Protein AF-A0A430DGS6-F1 (afdb_monomer)

pLDDT: mean 83.49, std 12.35, range [39.41, 98.06]

Sequence (350 aa):
MIAPSRSDQSLLAQIVFSVNGVVSSHGVPGVIPFDRLLADPNRYRDEHADLLLLANDVELSMAADGAARRGANLRSFLSAPAGTTQRKAQLTLLLGSRSLAELVGEETEIGQEVRKRSISIALGGERPLGIFNRLPDDAASASELAQRLTTNSRLYYGRVVGQFIRKLVDERTSHPLALKAEIDEDIERFFDHAKVDRNDLTATNIARSFAIVYSAGRLARSWKILPSAWNCGPAALACYFMRRAGQPAWPSFTDLLQKLAADRSAVHLGDGYDEPSNDAVAAAEVFVRHSANVRQLMIRTNAIAGKIPYWQTRRTTPEVINTMIRDVDNPSPKRRLPHEGQVRMFVFQL

Secondary structure (DSSP, 8-state):
-B-SSHHHHHHHHHHHHHHH----TTSS-SEEEHHHHHH-HHHHHHHTTTS-EEEE-HHHHHHTS-HHHHHHHHHHHHSPPTT-SS-----EEE-BSS-HHHHH-TTSHHHHHHHHH----B--S--TTTT-S---TT-S-HHHHHHHHHHHHHHS-SHHHHHHHHHHHHHHHH-HHHHHHHHHHHHHHHHHHHT--TT-HHHHHHHHHHHHHHHHHHHHHHTTSS-TT--HHHHHHHHHHHHHHTSPP---HHHHHHHHHHSTTPEEEETTSPPPPHHHHHH-SEEEEEETTEEEEEEETTTHHHHSTTHHHHTTSHHHHHHEE-BTTBSS-EEEETTTEEEEEEEEE-

Radius of gyration: 26.0 Å; Cα contacts (8 Å, |Δi|>4): 456; chains: 1; bounding box: 68×44×78 Å

Foldseek 3Di:
DAFADPLLLVLVQLLLQQQAVDDDPPPDDQEAEVLVCLVCVPVVCVVALPGERHYEPVCVSLVPDDLVVLLVSVCVNLDDDPPDPDDSDYHYHYYYNDQSLVSSPCLDVSSVVSLLRDQDFHCDYDDLLGSDPDDDPPDPHSVRVSVVSNVCSVVRGNQLNVVLVVVVVVCCVPPVPVLVVLLVVLLVVQCVVLVFDPVDPSSSVLSSVLSNQLSSVVSCVVVVSDPVPDPSNVVSSVRSVSSVVPPPDPCQVVNLLVCLCPDPLEAEDDDPDDQDDPVSQVPGQWYWYDDPPFIKIWGAPVCCCVSDRPCVVCCPDPSNVVFWDADPPGQFDWDQHPPPGTGTTTMGTD

Structure (mmCIF, N/CA/C/O backbone):
data_AF-A0A430DGS6-F1
#
_entry.id   AF-A0A430DGS6-F1
#
loop_
_atom_site.group_PDB
_atom_site.id
_atom_site.type_symbol
_atom_site.label_atom_id
_atom_site.label_alt_id
_atom_site.label_comp_id
_atom_site.label_asym_id
_atom_site.label_entity_id
_atom_site.label_seq_id
_atom_site.pdbx_PDB_ins_code
_atom_site.Cartn_x
_atom_site.Cartn_y
_atom_site.Cartn_z
_atom_site.occupancy
_atom_site.B_iso_or_equiv
_atom_site.auth_seq_id
_atom_site.auth_comp_id
_atom_site.auth_asym_id
_atom_site.auth_atom_id
_atom_site.pdbx_PDB_model_num
ATOM 1 N N . MET A 1 1 ? -5.210 1.589 -1.279 1.00 89.19 1 MET A N 1
ATOM 2 C CA . MET A 1 1 ? -6.071 0.441 -1.625 1.00 89.19 1 MET A CA 1
ATOM 3 C C . MET A 1 1 ? -6.479 0.591 -3.067 1.00 89.19 1 MET A C 1
ATOM 5 O O . MET A 1 1 ? -6.870 1.684 -3.458 1.00 89.19 1 MET A O 1
ATOM 9 N N . ILE A 1 2 ? -6.355 -0.489 -3.826 1.00 87.56 2 ILE A N 1
ATOM 10 C CA . ILE A 1 2 ? -6.715 -0.543 -5.235 1.00 87.56 2 ILE A CA 1
ATOM 11 C C . ILE A 1 2 ? -7.982 -1.391 -5.344 1.00 87.56 2 ILE A C 1
ATOM 13 O O . ILE A 1 2 ? -7.949 -2.585 -5.039 1.00 87.56 2 ILE A O 1
ATOM 17 N N . ALA A 1 3 ? -9.092 -0.755 -5.700 1.00 83.94 3 ALA A N 1
ATOM 18 C CA . ALA A 1 3 ? -10.409 -1.361 -5.819 1.00 83.94 3 ALA A CA 1
ATOM 19 C C . ALA A 1 3 ? -10.948 -1.180 -7.250 1.00 83.94 3 ALA A C 1
ATOM 21 O O . ALA A 1 3 ? -10.760 -0.109 -7.835 1.00 83.94 3 ALA A O 1
ATOM 22 N N . PRO A 1 4 ? -11.620 -2.202 -7.807 1.00 71.38 4 PRO A N 1
ATOM 23 C CA . PRO A 1 4 ? -11.926 -2.270 -9.235 1.00 71.38 4 PRO A CA 1
ATOM 24 C C . PRO A 1 4 ? -12.973 -1.246 -9.688 1.00 71.38 4 PRO A C 1
ATOM 26 O O . PRO A 1 4 ? -12.944 -0.815 -10.836 1.00 71.38 4 PRO A O 1
ATOM 29 N N . SER A 1 5 ? -13.877 -0.819 -8.799 1.00 80.25 5 SER A N 1
ATOM 30 C CA . SER A 1 5 ? -14.941 0.134 -9.124 1.00 80.25 5 SER A CA 1
ATOM 31 C C . SER A 1 5 ? -14.984 1.336 -8.173 1.00 80.25 5 SER A C 1
ATOM 33 O O . SER A 1 5 ? -14.558 1.273 -7.016 1.00 80.25 5 SER A O 1
ATOM 35 N N . ARG A 1 6 ? -15.569 2.448 -8.636 1.00 81.75 6 ARG A N 1
ATOM 36 C CA . ARG A 1 6 ? -15.812 3.643 -7.804 1.00 81.75 6 ARG A CA 1
ATOM 37 C C . ARG A 1 6 ? -16.767 3.360 -6.636 1.00 81.75 6 ARG A C 1
ATOM 39 O O . ARG A 1 6 ? -16.613 3.935 -5.556 1.00 81.75 6 ARG A O 1
ATOM 46 N N . SER A 1 7 ? -17.745 2.477 -6.836 1.00 83.94 7 SER A N 1
ATOM 47 C CA . SER A 1 7 ? -18.677 2.036 -5.792 1.00 83.94 7 SER A CA 1
ATOM 48 C C . SER A 1 7 ? -17.962 1.267 -4.684 1.00 83.94 7 SER A C 1
ATOM 50 O O . SER A 1 7 ? -18.213 1.524 -3.508 1.00 83.94 7 SER A O 1
ATOM 52 N N . ASP A 1 8 ? -17.006 0.408 -5.042 1.00 85.31 8 ASP A N 1
ATOM 53 C CA . ASP A 1 8 ? -16.190 -0.330 -4.076 1.00 85.31 8 ASP A CA 1
ATOM 54 C C . ASP A 1 8 ? -15.290 0.601 -3.260 1.00 85.31 8 ASP A C 1
ATOM 56 O O . ASP A 1 8 ? -15.203 0.483 -2.037 1.00 85.31 8 ASP A O 1
ATOM 60 N N . GLN A 1 9 ? -14.655 1.573 -3.924 1.00 87.00 9 GLN A N 1
ATOM 61 C CA . GLN A 1 9 ? -13.871 2.610 -3.247 1.00 87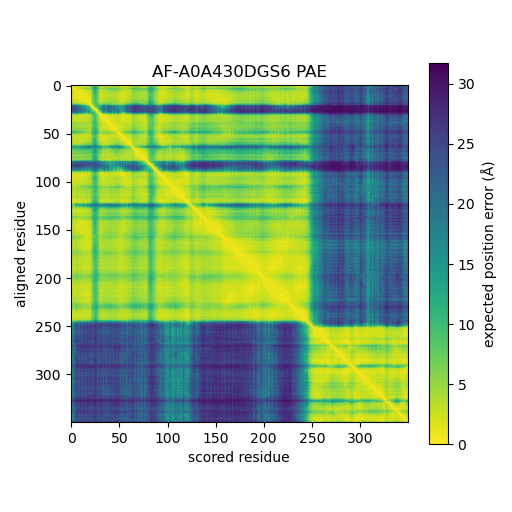.00 9 GLN A CA 1
ATOM 62 C C . GLN A 1 9 ? -14.740 3.395 -2.257 1.00 87.00 9 GLN A C 1
ATOM 64 O O . GLN A 1 9 ? -14.351 3.593 -1.107 1.00 87.00 9 GLN A O 1
ATOM 69 N N . SER A 1 10 ? -15.945 3.789 -2.674 1.00 86.56 10 SER A N 1
ATOM 70 C CA . SER A 1 10 ? -16.884 4.525 -1.822 1.00 86.56 10 SER A CA 1
ATOM 71 C C . SER A 1 10 ? -17.297 3.708 -0.596 1.00 86.56 10 SER A C 1
ATOM 73 O O . SER A 1 10 ? -17.302 4.231 0.515 1.00 86.56 10 SER A O 1
ATOM 75 N N . LEU A 1 11 ? -17.586 2.417 -0.766 1.00 88.06 11 LEU A N 1
ATOM 76 C CA . LEU A 1 11 ? -17.923 1.528 0.344 1.00 88.06 11 LEU A CA 1
ATOM 77 C C . LEU A 1 11 ? -16.752 1.361 1.327 1.00 88.06 11 LEU A C 1
ATOM 79 O O . LEU A 1 11 ? -16.948 1.476 2.537 1.00 88.06 11 LEU A O 1
ATOM 83 N N . LEU A 1 12 ? -15.528 1.146 0.831 1.00 88.69 12 LEU A N 1
ATOM 84 C CA . LEU A 1 12 ? -14.329 1.081 1.678 1.00 88.69 12 LEU A CA 1
ATOM 85 C C . LEU A 1 12 ? -14.136 2.371 2.476 1.00 88.69 12 LEU A C 1
ATOM 87 O O . LEU A 1 12 ? -13.847 2.312 3.672 1.00 88.69 12 LEU A O 1
ATOM 91 N N . ALA A 1 13 ? -14.334 3.525 1.833 1.00 87.25 13 ALA A N 1
ATOM 92 C CA . ALA A 1 13 ? -14.261 4.818 2.4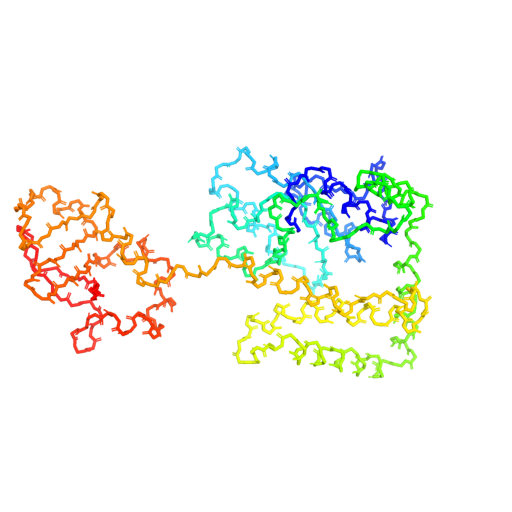97 1.00 87.25 13 ALA A CA 1
ATOM 93 C C . ALA A 1 13 ? -15.264 4.913 3.653 1.00 87.25 13 ALA A C 1
ATOM 95 O O . ALA A 1 13 ? -14.890 5.327 4.746 1.00 87.25 13 ALA A O 1
ATOM 96 N N . GLN A 1 14 ? -16.510 4.475 3.442 1.00 86.25 14 GLN A N 1
ATOM 97 C CA . GLN A 1 14 ? -17.553 4.485 4.474 1.00 86.25 14 GLN A CA 1
ATOM 98 C C . GLN A 1 14 ? -17.221 3.560 5.652 1.00 86.25 14 GLN A C 1
ATOM 100 O O . GLN A 1 14 ? -17.385 3.949 6.808 1.00 86.25 14 GLN A O 1
ATOM 105 N N . ILE A 1 15 ? -16.689 2.364 5.386 1.00 87.69 15 ILE A N 1
ATOM 106 C CA . ILE A 1 15 ? -16.276 1.433 6.446 1.00 87.69 15 ILE A CA 1
ATOM 107 C C . ILE A 1 15 ? -15.143 2.049 7.278 1.00 87.69 15 ILE A C 1
ATOM 109 O O . ILE A 1 15 ? -15.221 2.091 8.506 1.00 87.69 15 ILE A O 1
ATOM 113 N N . VAL A 1 16 ? -14.117 2.594 6.624 1.00 87.19 16 VAL A N 1
ATOM 114 C CA . VAL A 1 16 ? -12.990 3.261 7.295 1.00 87.19 16 VAL A CA 1
ATOM 115 C C . VAL A 1 16 ? -13.452 4.491 8.082 1.00 87.19 16 VAL A C 1
ATOM 117 O O . VAL A 1 16 ? -12.999 4.724 9.207 1.00 87.19 16 VAL A O 1
ATOM 120 N N . PHE A 1 17 ? -14.382 5.256 7.514 1.00 81.50 17 PHE A N 1
ATOM 121 C CA . PHE A 1 17 ? -15.001 6.401 8.165 1.00 81.50 17 PHE A CA 1
ATOM 122 C C . PHE A 1 17 ? -15.758 5.987 9.428 1.00 81.50 17 PHE A C 1
ATOM 124 O O . PHE A 1 17 ? -15.608 6.635 10.460 1.00 81.50 17 PHE A O 1
ATOM 131 N N . SER A 1 18 ? -16.501 4.877 9.399 1.00 85.94 18 SER A N 1
ATOM 132 C CA . SER A 1 18 ? -17.239 4.416 10.582 1.00 85.94 18 SER A CA 1
ATOM 133 C C . SER A 1 18 ? -16.330 4.086 11.770 1.00 85.94 18 SER A C 1
ATOM 135 O O . SER A 1 18 ? -16.719 4.267 12.922 1.00 85.94 18 SER A O 1
ATOM 137 N N . VAL A 1 19 ? -15.078 3.697 11.521 1.00 84.75 19 VAL A N 1
ATOM 138 C CA . VAL A 1 19 ? -14.094 3.489 12.591 1.00 84.75 19 VAL A CA 1
ATOM 139 C C . VAL A 1 19 ? -13.554 4.821 13.119 1.00 84.75 19 VAL A C 1
ATOM 141 O O . VAL A 1 19 ? -13.539 5.019 14.335 1.00 84.75 19 VAL A O 1
ATOM 144 N N . ASN A 1 20 ? -13.135 5.727 12.226 1.00 78.00 20 ASN A N 1
ATOM 145 C CA . ASN A 1 20 ? -12.412 6.956 12.588 1.00 78.00 20 ASN A CA 1
ATOM 146 C C . ASN A 1 20 ? -13.313 8.129 13.014 1.00 78.00 20 ASN A C 1
ATOM 148 O O . ASN A 1 20 ? -12.893 8.963 13.805 1.00 78.00 20 ASN A O 1
ATOM 152 N N . GLY A 1 21 ? -14.538 8.213 12.492 1.00 71.88 21 GLY A N 1
ATOM 153 C CA . GLY A 1 21 ? -15.542 9.215 12.860 1.00 71.88 21 GLY A CA 1
ATOM 154 C C . GLY A 1 21 ? -15.191 10.680 12.594 1.00 71.88 21 GLY A C 1
ATOM 155 O O . GLY A 1 21 ? -15.761 11.549 13.249 1.00 71.88 21 GLY A O 1
ATOM 156 N N . VAL A 1 22 ? -14.257 10.975 11.685 1.00 62.44 22 VAL A N 1
ATOM 157 C CA . VAL A 1 22 ? -13.745 12.341 11.503 1.00 62.44 22 VAL A CA 1
ATOM 158 C C . VAL A 1 22 ? -14.800 13.275 10.909 1.00 62.44 22 VAL A C 1
ATOM 160 O O . VAL A 1 22 ? -15.176 13.164 9.745 1.00 62.44 22 VAL A O 1
ATOM 163 N N . VAL A 1 23 ? -15.206 14.261 11.704 1.00 44.94 23 VAL A N 1
ATOM 164 C CA . VAL A 1 23 ? -15.857 15.494 11.254 1.00 44.94 23 VAL A CA 1
ATOM 165 C C . VAL A 1 23 ? -14.752 16.415 10.737 1.00 44.94 23 VAL A C 1
ATOM 167 O O . VAL A 1 23 ? -13.887 16.821 11.510 1.00 44.94 23 VAL A O 1
ATOM 170 N N . SER A 1 24 ? -14.745 16.739 9.441 1.00 44.31 24 SER A N 1
ATOM 171 C CA . SER A 1 24 ? -13.959 17.887 8.982 1.00 44.31 24 SER A CA 1
ATOM 172 C C . SER A 1 24 ? -14.637 19.147 9.524 1.00 44.31 24 SER A C 1
ATOM 174 O O . SER A 1 24 ? -15.863 19.270 9.481 1.00 44.31 24 SER A O 1
ATOM 176 N N . SER A 1 25 ? -13.861 20.107 10.024 1.00 39.66 25 SER A N 1
ATOM 177 C CA . SER A 1 25 ? -14.369 21.405 10.496 1.00 39.66 25 SER A CA 1
ATOM 178 C C . SER A 1 25 ? -15.051 22.233 9.388 1.00 39.66 25 SER A C 1
ATOM 180 O O . SER A 1 25 ? -15.555 23.316 9.662 1.00 39.66 25 SER A O 1
ATOM 182 N N . HIS A 1 26 ? -15.068 21.735 8.143 1.00 39.59 26 HIS A N 1
ATOM 183 C CA . HIS A 1 26 ? -15.529 22.419 6.933 1.00 39.59 26 HIS A CA 1
ATOM 184 C C . HIS A 1 26 ? -16.529 21.576 6.103 1.00 39.59 26 HIS A C 1
ATOM 186 O O . HIS A 1 26 ? -16.521 21.605 4.874 1.00 39.59 26 HIS A O 1
ATOM 192 N N . GLY A 1 27 ? -17.430 20.842 6.764 1.00 39.41 27 GLY A N 1
ATOM 193 C CA . GLY A 1 27 ? -18.772 20.579 6.218 1.00 39.41 27 GLY A CA 1
ATOM 194 C C . GLY A 1 27 ? -18.952 19.517 5.119 1.00 39.41 27 GLY A C 1
ATOM 195 O O . GLY A 1 27 ? -20.042 19.457 4.559 1.00 39.41 27 GLY A O 1
ATOM 196 N N . VAL A 1 28 ? -17.975 18.647 4.818 1.00 42.75 28 VAL A N 1
ATOM 197 C CA . VAL A 1 28 ? -18.154 17.479 3.909 1.00 42.75 28 VAL A CA 1
ATOM 198 C C . VAL A 1 28 ? -17.326 16.277 4.432 1.00 42.75 28 VAL A C 1
ATOM 200 O O . VAL A 1 28 ? -16.206 16.493 4.907 1.00 42.75 28 VAL A O 1
ATOM 203 N N . PRO A 1 29 ? -17.845 15.024 4.455 1.00 53.59 29 PRO A N 1
ATOM 204 C CA . PRO A 1 29 ? -17.409 14.008 5.420 1.00 53.59 29 PRO A CA 1
ATOM 205 C C . PRO A 1 29 ? -16.093 13.315 5.042 1.00 53.59 29 PRO A C 1
ATOM 207 O O . PRO A 1 29 ? -16.037 12.618 4.036 1.00 53.59 29 PRO A O 1
ATOM 210 N N . GLY A 1 30 ? -15.076 13.455 5.902 1.00 66.19 30 GLY A N 1
ATOM 211 C CA . GLY A 1 30 ? -13.948 12.533 6.141 1.00 66.19 30 GLY A CA 1
ATOM 212 C C . GLY A 1 30 ? -13.009 12.115 4.996 1.00 66.19 30 GLY A C 1
ATOM 213 O O . GLY A 1 30 ? -11.952 11.564 5.293 1.00 66.19 30 GLY A O 1
ATOM 214 N N . VAL A 1 31 ? -13.356 12.343 3.727 1.00 78.50 31 VAL A N 1
ATOM 215 C CA . VAL A 1 31 ? -12.592 11.938 2.537 1.00 78.50 31 VAL A CA 1
ATOM 216 C C . VAL A 1 31 ? -12.160 13.184 1.773 1.00 78.50 31 VAL A C 1
ATOM 218 O O . VAL A 1 31 ? -12.993 14.000 1.383 1.00 78.50 31 VAL A O 1
ATOM 221 N N . ILE A 1 32 ? -10.856 13.327 1.558 1.00 84.62 32 ILE A N 1
ATOM 222 C CA . ILE A 1 32 ? -10.249 14.476 0.887 1.00 84.62 32 ILE A CA 1
ATOM 223 C C . ILE A 1 32 ? -9.961 14.103 -0.576 1.00 84.62 32 ILE A C 1
ATOM 225 O O . ILE A 1 32 ? -9.257 13.123 -0.816 1.00 84.62 32 ILE A O 1
ATOM 229 N N . PRO A 1 33 ? -10.441 14.869 -1.568 1.00 86.44 33 PRO A N 1
ATOM 230 C CA . PRO A 1 33 ? -10.001 14.703 -2.951 1.00 86.44 33 PRO A CA 1
ATOM 231 C C . PRO A 1 33 ? -8.471 14.789 -3.064 1.00 86.44 33 PRO A C 1
ATOM 233 O O . PRO A 1 33 ? -7.845 15.671 -2.466 1.00 86.44 33 PRO A O 1
ATOM 236 N N . PHE A 1 34 ? -7.845 13.854 -3.784 1.00 88.75 34 PHE A N 1
ATOM 237 C CA . PHE A 1 34 ? -6.383 13.739 -3.793 1.00 88.75 34 PHE A CA 1
ATOM 238 C C . PHE A 1 34 ? -5.676 14.970 -4.385 1.00 88.75 34 PHE A C 1
ATOM 240 O O . PHE A 1 34 ? -4.594 15.323 -3.927 1.00 88.75 34 PHE A O 1
ATOM 247 N N . ASP A 1 35 ? -6.291 15.678 -5.331 1.00 86.69 35 ASP A N 1
ATOM 248 C CA . ASP A 1 35 ? -5.799 16.942 -5.890 1.00 86.69 35 ASP A CA 1
ATOM 249 C C . ASP A 1 35 ? -5.632 18.030 -4.818 1.00 86.69 35 ASP A C 1
ATOM 251 O O . ASP A 1 35 ? -4.593 18.690 -4.759 1.00 86.69 35 ASP A O 1
ATOM 255 N N . ARG A 1 36 ? -6.606 18.167 -3.911 1.00 86.44 36 ARG A N 1
ATOM 256 C CA . ARG A 1 36 ? -6.525 19.092 -2.775 1.00 86.44 36 ARG A CA 1
ATOM 257 C C . ARG A 1 36 ? -5.411 18.695 -1.820 1.00 86.44 36 ARG A C 1
ATOM 259 O O . ARG A 1 36 ? -4.672 19.565 -1.366 1.00 86.44 36 ARG A O 1
ATOM 266 N N . LEU A 1 37 ? -5.275 17.397 -1.543 1.00 86.00 37 LEU A N 1
ATOM 267 C CA . LEU A 1 37 ? -4.191 16.883 -0.707 1.00 86.00 37 LEU A CA 1
ATOM 268 C C . LEU A 1 37 ? -2.816 17.162 -1.326 1.00 86.00 37 LEU A C 1
ATOM 270 O O . LEU A 1 37 ? -1.888 17.514 -0.607 1.00 86.00 37 LEU A O 1
ATOM 274 N N . LEU A 1 38 ? -2.676 17.016 -2.645 1.00 85.88 38 LEU A N 1
ATOM 275 C CA . LEU A 1 38 ? -1.433 17.301 -3.362 1.00 85.88 38 LEU A CA 1
ATOM 276 C C . LEU A 1 38 ? -1.099 18.794 -3.409 1.00 85.88 38 LEU A C 1
ATOM 278 O O . LEU A 1 38 ? 0.082 19.139 -3.397 1.00 85.88 38 LEU A O 1
ATOM 282 N N . ALA A 1 39 ? -2.111 19.662 -3.470 1.00 84.88 39 ALA A N 1
ATOM 283 C CA . ALA A 1 39 ? -1.926 21.109 -3.507 1.00 84.88 39 ALA A CA 1
ATOM 284 C C . ALA A 1 39 ? -1.367 21.666 -2.188 1.00 84.88 39 ALA A C 1
ATOM 286 O O . ALA A 1 39 ? -0.536 22.571 -2.218 1.00 84.88 39 ALA A O 1
ATOM 287 N N . ASP A 1 40 ? -1.789 21.113 -1.046 1.00 82.38 40 ASP A N 1
ATOM 288 C CA . ASP A 1 40 ? -1.293 21.523 0.274 1.00 82.38 40 ASP A CA 1
ATOM 289 C C . ASP A 1 40 ? -1.143 20.332 1.243 1.00 82.38 40 ASP A C 1
ATOM 291 O O . ASP A 1 40 ? -1.925 20.171 2.187 1.00 82.38 40 ASP A O 1
ATOM 295 N N . PRO A 1 41 ? -0.130 19.467 1.044 1.00 80.69 41 PRO A N 1
ATOM 296 C CA . PRO A 1 41 ? 0.040 18.271 1.864 1.00 80.69 41 PRO A CA 1
ATOM 297 C C . PRO A 1 41 ? 0.265 18.587 3.343 1.00 80.69 41 PRO A C 1
ATOM 299 O O . PRO A 1 41 ? -0.133 17.807 4.205 1.00 80.69 41 PRO A O 1
ATOM 302 N N . ASN A 1 42 ? 0.926 19.708 3.643 1.00 79.25 42 ASN A N 1
ATOM 303 C CA . ASN A 1 42 ? 1.321 20.060 5.004 1.00 79.25 42 ASN A CA 1
ATOM 304 C C . ASN A 1 42 ? 0.121 20.499 5.837 1.00 79.25 42 ASN A C 1
ATOM 306 O O . ASN A 1 42 ? -0.026 20.024 6.960 1.00 79.25 42 ASN A O 1
ATOM 310 N N . ARG A 1 43 ? -0.784 21.302 5.268 1.00 80.62 43 ARG A N 1
ATOM 311 C CA . ARG A 1 43 ? -2.029 21.663 5.946 1.00 80.62 43 ARG A CA 1
ATOM 312 C C . ARG A 1 43 ? -2.819 20.432 6.375 1.00 80.62 43 ARG A C 1
ATOM 314 O O . ARG A 1 43 ? -3.151 20.299 7.548 1.00 80.62 43 ARG A O 1
ATOM 321 N N . TYR A 1 44 ? -3.086 19.507 5.452 1.00 79.38 44 TYR A N 1
ATOM 322 C CA . TYR A 1 44 ? -3.869 18.314 5.789 1.00 79.38 44 TYR A CA 1
ATOM 323 C C . TYR A 1 44 ? -3.105 17.350 6.708 1.00 79.38 44 TYR A C 1
ATOM 325 O O . TYR A 1 44 ? -3.717 16.639 7.504 1.00 79.38 44 TYR A O 1
ATOM 333 N N . ARG A 1 45 ? -1.767 17.335 6.651 1.00 77.38 45 ARG A N 1
ATOM 334 C CA . ARG A 1 45 ? -0.931 16.635 7.639 1.00 77.38 45 ARG A CA 1
ATOM 335 C C . ARG A 1 45 ? -1.110 17.181 9.042 1.00 77.38 45 ARG A C 1
ATOM 337 O O . ARG A 1 45 ? -1.226 16.395 9.974 1.00 77.38 45 ARG A O 1
ATOM 344 N N . ASP A 1 46 ? -1.140 18.499 9.186 1.00 76.19 46 ASP A N 1
ATOM 345 C CA . ASP A 1 46 ? -1.313 19.140 10.483 1.00 76.19 46 ASP A CA 1
ATOM 346 C C . ASP A 1 46 ? -2.742 19.005 11.009 1.00 76.19 46 ASP A C 1
ATOM 348 O O . ASP A 1 46 ? -2.921 18.652 12.174 1.00 76.19 46 ASP A O 1
ATOM 352 N N . GLU A 1 47 ? -3.750 19.195 10.154 1.00 75.62 47 GLU A N 1
ATOM 353 C CA . GLU A 1 47 ? -5.166 19.025 10.510 1.00 75.62 47 GLU A CA 1
ATOM 354 C C . GLU A 1 47 ? -5.506 17.573 10.909 1.00 75.62 47 GLU A C 1
ATOM 356 O O . GLU A 1 47 ? -6.405 17.349 11.718 1.00 75.62 47 GLU A O 1
ATOM 361 N N . HIS A 1 48 ? -4.774 16.584 10.380 1.00 74.06 48 HIS A N 1
ATOM 362 C CA . HIS A 1 48 ? -4.995 15.153 10.626 1.00 74.06 48 HIS A CA 1
ATOM 363 C C . HIS A 1 48 ? -3.772 14.456 11.242 1.00 74.06 48 HIS A C 1
ATOM 365 O O . HIS A 1 48 ? -3.517 13.287 10.953 1.00 74.06 48 HIS A O 1
ATOM 371 N N . ALA A 1 49 ? -2.986 15.152 12.063 1.00 70.81 49 ALA A N 1
ATOM 372 C CA . ALA A 1 49 ? -1.734 14.611 12.595 1.00 70.81 49 ALA A CA 1
ATOM 373 C C . ALA A 1 49 ? -1.903 13.311 13.404 1.00 70.81 49 ALA A C 1
ATOM 375 O O . ALA A 1 49 ? -1.049 12.428 13.331 1.00 70.81 49 ALA A O 1
ATOM 376 N N . ASP A 1 50 ? -3.017 13.196 14.130 1.00 71.56 50 ASP A N 1
ATOM 377 C CA . ASP A 1 50 ? -3.330 12.069 15.019 1.00 71.56 50 ASP A CA 1
ATOM 378 C C . ASP A 1 50 ? -4.441 11.161 14.463 1.00 71.56 50 ASP A C 1
ATOM 380 O O . ASP A 1 50 ? -4.947 10.275 15.155 1.00 71.56 50 ASP A O 1
ATOM 384 N N . LEU A 1 51 ? -4.857 11.389 13.214 1.00 75.19 51 LEU A N 1
ATOM 385 C CA . LEU A 1 51 ? -5.989 10.713 12.587 1.00 75.19 51 LEU A CA 1
ATOM 386 C C . LEU A 1 51 ? -5.594 10.114 11.240 1.00 75.19 51 LEU A C 1
ATOM 388 O O . LEU A 1 51 ? -4.678 10.573 10.559 1.00 75.19 51 LEU A O 1
ATOM 392 N N . LEU A 1 52 ? -6.330 9.084 10.825 1.00 80.81 52 LEU A N 1
ATOM 393 C CA . LEU A 1 52 ? -6.203 8.562 9.474 1.00 80.81 52 LEU A CA 1
ATOM 394 C C . LEU A 1 52 ? -6.641 9.633 8.470 1.00 80.81 52 LEU A C 1
ATOM 396 O O . LEU A 1 52 ? -7.791 10.076 8.491 1.00 80.81 52 LEU A O 1
ATOM 400 N N . LEU A 1 53 ? -5.744 9.987 7.555 1.00 83.94 53 LEU A N 1
ATOM 401 C CA . LEU A 1 53 ? -6.086 10.806 6.401 1.00 83.94 53 LEU A CA 1
ATOM 402 C C . LEU A 1 53 ? -6.591 9.889 5.290 1.00 83.94 53 LEU A C 1
ATOM 404 O O . LEU A 1 53 ? -5.875 8.988 4.852 1.00 83.94 53 LEU A O 1
ATOM 408 N N . LEU A 1 54 ? -7.820 10.106 4.835 1.00 86.38 54 LEU A N 1
ATOM 409 C CA . LEU A 1 54 ? -8.434 9.327 3.768 1.00 86.38 54 LEU A CA 1
ATOM 410 C C . LEU A 1 54 ? -8.594 10.201 2.529 1.00 86.38 54 LEU A C 1
ATOM 412 O O . LEU A 1 54 ? -9.198 11.268 2.611 1.00 86.38 54 LEU A O 1
ATOM 416 N N . ALA A 1 55 ? -8.079 9.741 1.390 1.00 88.50 55 ALA A N 1
ATOM 417 C CA . ALA A 1 55 ? -8.225 10.445 0.124 1.00 88.50 55 ALA A CA 1
ATOM 418 C C . ALA A 1 55 ? -8.669 9.533 -1.022 1.00 88.50 55 ALA A C 1
ATOM 420 O O . ALA A 1 55 ? -8.345 8.342 -1.056 1.00 88.50 55 ALA A O 1
ATOM 421 N N . ASN A 1 56 ? -9.427 10.106 -1.954 1.00 87.38 56 ASN A N 1
ATOM 422 C CA . ASN A 1 56 ? -10.012 9.434 -3.114 1.00 87.38 56 ASN A CA 1
ATOM 423 C C . ASN A 1 56 ? -9.701 10.195 -4.415 1.00 87.38 56 ASN A C 1
ATOM 425 O O . ASN A 1 56 ? -8.968 11.182 -4.411 1.00 87.38 56 ASN A O 1
ATOM 429 N N . ASP A 1 57 ? -10.272 9.727 -5.528 1.00 85.12 57 ASP A N 1
ATOM 430 C CA . ASP A 1 57 ? -10.164 10.365 -6.847 1.00 85.12 57 ASP A CA 1
ATOM 431 C C . ASP A 1 57 ? -8.698 10.537 -7.303 1.00 85.12 57 ASP A C 1
ATOM 433 O O . ASP A 1 57 ? -8.331 11.511 -7.966 1.00 85.12 57 ASP A O 1
ATOM 437 N N . VAL A 1 58 ? -7.846 9.566 -6.947 1.00 88.44 58 VAL A N 1
ATOM 438 C CA . VAL A 1 58 ? -6.398 9.579 -7.211 1.00 88.44 58 VAL A CA 1
ATOM 439 C C . VAL A 1 58 ? -6.111 9.675 -8.709 1.00 88.44 58 VAL A C 1
ATOM 441 O O . VAL A 1 58 ? -5.316 10.509 -9.134 1.00 88.44 58 VAL A O 1
ATOM 444 N N . GLU A 1 59 ? -6.775 8.857 -9.524 1.00 86.06 59 GLU A N 1
ATOM 445 C CA . GLU A 1 59 ? -6.614 8.854 -10.979 1.00 86.06 59 GLU A CA 1
ATOM 446 C C . GLU A 1 59 ? -7.033 10.174 -11.602 1.00 86.06 59 GLU A C 1
ATOM 448 O O . GLU A 1 59 ? -6.298 10.716 -12.423 1.00 86.06 59 GLU A O 1
ATOM 453 N N . LEU A 1 60 ? -8.193 10.698 -11.200 1.00 83.56 60 LEU A N 1
ATOM 454 C CA . LEU A 1 60 ? -8.720 11.957 -11.718 1.00 83.56 60 LEU A CA 1
ATOM 455 C C . LEU A 1 60 ? -7.756 13.107 -11.409 1.00 83.56 60 LEU A C 1
ATOM 457 O O . LEU A 1 60 ? -7.429 13.898 -12.290 1.00 83.56 60 LEU A O 1
ATOM 461 N N . SER A 1 61 ? -7.231 13.127 -10.184 1.00 83.69 61 SER A N 1
ATOM 462 C CA . SER A 1 61 ? -6.252 14.112 -9.716 1.00 83.69 61 SER A CA 1
ATOM 463 C C . SER A 1 61 ? -4.914 14.018 -10.455 1.00 83.69 61 SER A C 1
ATOM 465 O O . SER A 1 61 ? -4.169 14.991 -10.526 1.00 83.69 61 SER A O 1
ATOM 467 N N . MET A 1 62 ? -4.594 12.849 -11.015 1.00 82.12 62 MET A N 1
ATOM 468 C CA . MET A 1 62 ? -3.357 12.597 -11.755 1.00 82.12 62 MET A CA 1
ATOM 469 C C . MET A 1 62 ? -3.536 12.651 -13.278 1.00 82.12 62 MET A C 1
ATOM 471 O O . MET A 1 62 ? -2.543 12.652 -14.003 1.00 82.12 62 MET A O 1
ATOM 475 N N . ALA A 1 63 ? -4.766 12.729 -13.788 1.00 76.31 63 ALA A N 1
ATOM 476 C CA . ALA A 1 63 ? -5.053 12.651 -15.219 1.00 76.31 63 ALA A CA 1
ATOM 477 C C . ALA A 1 63 ? -4.550 13.869 -16.018 1.00 76.31 63 ALA A C 1
ATOM 479 O O . ALA A 1 63 ? -4.196 13.723 -17.185 1.00 76.31 63 ALA A O 1
ATOM 480 N N . ALA A 1 64 ? -4.498 15.053 -15.398 1.00 61.44 64 ALA A N 1
ATOM 481 C CA . ALA A 1 64 ? -4.198 16.318 -16.080 1.00 61.44 64 ALA A CA 1
ATOM 482 C C . ALA A 1 64 ? -2.696 16.602 -16.285 1.00 61.44 64 ALA A C 1
ATOM 484 O O . ALA A 1 64 ? -2.332 17.510 -17.032 1.00 61.44 64 ALA A O 1
ATOM 485 N N . ASP A 1 65 ? -1.816 15.841 -15.637 1.00 66.75 65 ASP A N 1
ATOM 486 C CA . ASP A 1 65 ? -0.382 16.123 -15.597 1.00 66.75 65 ASP A CA 1
ATOM 487 C C . ASP A 1 65 ? 0.415 15.146 -16.465 1.00 66.75 65 ASP A C 1
ATOM 489 O O . ASP A 1 65 ? 0.153 13.948 -16.452 1.00 66.75 65 ASP A O 1
ATOM 493 N N . GLY A 1 66 ? 1.453 15.614 -17.167 1.00 70.31 66 GLY A N 1
ATOM 494 C CA . GLY A 1 66 ? 2.451 14.729 -17.786 1.00 70.31 66 GLY A CA 1
ATOM 495 C C . GLY A 1 66 ? 3.220 13.908 -16.736 1.00 70.31 66 GLY A C 1
ATOM 496 O O . GLY A 1 66 ? 3.324 14.316 -15.578 1.00 70.31 66 GLY A O 1
ATOM 497 N N . ALA A 1 67 ? 3.802 12.764 -17.122 1.00 67.75 67 ALA A N 1
ATOM 498 C CA . ALA A 1 67 ? 4.461 11.830 -16.190 1.00 67.75 67 ALA A CA 1
ATOM 499 C C . ALA A 1 67 ? 5.520 12.493 -15.284 1.00 67.75 67 ALA A C 1
ATOM 501 O O . ALA A 1 67 ? 5.588 12.196 -14.092 1.00 67.75 67 ALA A O 1
ATOM 502 N N . ALA A 1 68 ? 6.287 13.448 -15.822 1.00 70.94 68 ALA A N 1
ATOM 503 C CA . ALA A 1 68 ? 7.270 14.218 -15.059 1.00 70.94 68 ALA A CA 1
ATOM 504 C C . ALA A 1 68 ? 6.629 15.065 -13.943 1.00 70.94 68 ALA A C 1
ATOM 506 O O . ALA A 1 68 ? 7.115 15.071 -12.811 1.00 70.94 68 ALA A O 1
ATOM 507 N N . ARG A 1 69 ? 5.506 15.737 -14.232 1.00 77.25 69 ARG A N 1
ATOM 508 C CA . ARG A 1 69 ? 4.788 16.572 -13.259 1.00 77.25 69 ARG A CA 1
ATOM 509 C C . ARG A 1 69 ? 4.086 15.726 -12.197 1.00 77.25 69 ARG A C 1
ATOM 511 O O . ARG A 1 69 ? 4.218 16.030 -11.014 1.00 77.25 69 ARG A O 1
ATOM 518 N N . ARG A 1 70 ? 3.475 14.597 -12.588 1.00 79.12 70 ARG A N 1
ATOM 519 C CA . ARG A 1 70 ? 2.965 13.593 -11.632 1.00 79.12 70 ARG A CA 1
ATOM 520 C C . ARG A 1 70 ? 4.064 13.126 -10.679 1.00 79.12 70 ARG A C 1
ATOM 522 O O . ARG A 1 70 ? 3.868 13.088 -9.467 1.00 79.12 70 ARG A O 1
ATOM 529 N N . GLY A 1 71 ? 5.242 12.820 -11.223 1.00 75.31 71 GLY A N 1
ATOM 530 C CA . GLY A 1 71 ? 6.394 12.392 -10.441 1.00 75.31 71 GLY A CA 1
ATOM 531 C C . GLY A 1 71 ? 6.903 13.448 -9.457 1.00 75.31 71 GLY A C 1
ATOM 532 O O . GLY A 1 71 ? 7.223 13.109 -8.317 1.00 75.31 71 GLY A O 1
ATOM 533 N N . ALA A 1 72 ? 6.933 14.723 -9.854 1.00 78.69 72 ALA A N 1
ATOM 534 C CA . ALA A 1 72 ? 7.296 15.831 -8.970 1.00 78.69 72 ALA A CA 1
ATOM 535 C C . ALA A 1 72 ? 6.288 16.010 -7.820 1.00 78.69 72 ALA A C 1
ATOM 537 O O . ALA A 1 72 ? 6.695 16.088 -6.658 1.00 78.69 72 ALA A O 1
ATOM 538 N N . ASN A 1 73 ? 4.985 15.984 -8.124 1.00 81.00 73 ASN A N 1
ATOM 539 C CA . ASN A 1 73 ? 3.916 16.094 -7.128 1.00 81.00 73 ASN A CA 1
ATOM 540 C C . ASN A 1 73 ? 3.980 14.947 -6.110 1.00 81.00 73 ASN A C 1
ATOM 542 O O . ASN A 1 73 ? 3.988 15.188 -4.903 1.00 81.00 73 ASN A O 1
ATOM 546 N N . LEU A 1 74 ? 4.118 13.700 -6.579 1.00 83.75 74 LEU A N 1
ATOM 547 C CA . LEU A 1 74 ? 4.262 12.547 -5.687 1.00 83.75 74 LEU A CA 1
ATOM 548 C C . LEU A 1 74 ? 5.563 12.582 -4.891 1.00 83.75 74 LEU A C 1
ATOM 550 O O . LEU A 1 74 ? 5.565 12.170 -3.737 1.00 83.75 74 LEU A O 1
ATOM 554 N N . ARG A 1 75 ? 6.669 13.080 -5.455 1.00 78.88 75 ARG A N 1
ATOM 555 C CA . ARG A 1 75 ? 7.920 13.238 -4.702 1.00 78.88 75 ARG A CA 1
ATOM 556 C C . ARG A 1 75 ? 7.745 14.230 -3.558 1.00 78.88 75 ARG A C 1
ATOM 558 O O . ARG A 1 75 ? 8.192 13.926 -2.457 1.00 78.88 75 ARG A O 1
ATOM 565 N N . SER A 1 76 ? 7.093 15.366 -3.799 1.00 78.06 76 SER A N 1
ATOM 566 C CA . SER A 1 76 ? 6.770 16.349 -2.756 1.00 78.06 76 SER A CA 1
ATOM 567 C C . SER A 1 76 ? 5.873 15.728 -1.682 1.00 78.06 76 SER A C 1
ATOM 569 O O . SER A 1 76 ? 6.216 15.727 -0.501 1.00 78.06 76 SER A O 1
ATOM 571 N N . PHE A 1 77 ? 4.791 15.073 -2.108 1.00 81.56 77 PHE A N 1
ATOM 572 C CA . PHE A 1 77 ? 3.859 14.395 -1.215 1.00 81.56 77 PHE A CA 1
ATOM 573 C C . PHE A 1 77 ? 4.523 13.274 -0.403 1.00 81.56 77 PHE A C 1
ATOM 575 O O . PHE A 1 77 ? 4.304 13.181 0.790 1.00 81.56 77 PHE A O 1
ATOM 582 N N . LEU A 1 78 ? 5.369 12.428 -0.986 1.00 79.94 78 LEU A N 1
ATOM 583 C CA . LEU A 1 78 ? 6.013 11.311 -0.278 1.00 79.94 78 LEU A CA 1
ATOM 584 C C . LEU A 1 78 ? 7.273 11.718 0.496 1.00 79.94 78 LEU A C 1
ATOM 586 O O . LEU A 1 78 ? 7.854 10.891 1.203 1.00 79.94 78 LEU A O 1
ATOM 590 N N . SER A 1 79 ? 7.742 12.954 0.338 1.00 73.56 79 SER A N 1
ATOM 591 C CA . SER A 1 79 ? 8.869 13.468 1.109 1.00 73.56 79 SER A CA 1
ATOM 592 C C . SER A 1 79 ? 8.383 13.999 2.455 1.00 73.56 79 SER A C 1
ATOM 594 O O . SER A 1 79 ? 7.291 14.559 2.584 1.00 73.56 79 SER A O 1
ATOM 596 N N . ALA A 1 80 ? 9.204 13.794 3.485 1.00 58.03 80 ALA A N 1
ATOM 597 C CA . ALA A 1 80 ? 8.988 14.447 4.766 1.00 58.03 80 ALA A CA 1
ATOM 598 C C . ALA A 1 80 ? 9.148 15.969 4.583 1.00 58.03 80 ALA A C 1
ATOM 600 O O . ALA A 1 80 ? 10.023 16.378 3.811 1.00 58.03 80 ALA A O 1
ATOM 601 N N . PRO A 1 81 ? 8.357 16.805 5.278 1.00 54.50 81 PRO A N 1
ATOM 602 C CA . PRO A 1 81 ? 8.588 18.243 5.286 1.00 54.50 81 PRO A CA 1
ATOM 603 C C . PRO A 1 81 ? 10.026 18.528 5.737 1.00 54.50 81 PRO A C 1
ATOM 605 O O . PRO A 1 81 ? 10.483 18.002 6.756 1.00 54.50 81 PRO A O 1
ATOM 608 N N . ALA A 1 82 ? 10.760 19.335 4.974 1.00 41.28 82 ALA A N 1
ATOM 609 C CA . ALA A 1 82 ? 12.057 19.828 5.415 1.00 41.28 82 ALA A CA 1
ATOM 610 C C . ALA A 1 82 ? 11.852 20.773 6.614 1.00 41.28 82 ALA A C 1
ATOM 612 O O . ALA A 1 82 ? 11.024 21.677 6.548 1.00 41.28 82 ALA A O 1
ATOM 613 N N . GLY A 1 83 ? 12.604 20.574 7.702 1.00 44.84 83 GLY A N 1
ATOM 614 C CA . GLY A 1 83 ? 12.701 21.547 8.800 1.00 44.84 83 GLY A CA 1
ATOM 615 C C . GLY A 1 83 ? 11.783 21.350 10.013 1.00 44.84 83 GLY A C 1
ATOM 616 O O . GLY A 1 83 ? 11.894 22.122 10.959 1.00 44.84 83 GLY A O 1
ATOM 617 N N . THR A 1 84 ? 10.931 20.321 10.065 1.00 47.28 84 THR A N 1
ATOM 618 C CA . THR A 1 84 ? 10.137 20.030 11.276 1.00 47.28 84 THR A CA 1
ATOM 619 C C . THR A 1 84 ? 10.837 18.992 12.155 1.00 47.28 84 THR A C 1
ATOM 621 O O . THR A 1 84 ? 10.990 17.835 11.764 1.00 47.28 84 THR A O 1
ATOM 624 N N . THR A 1 85 ? 11.240 19.384 13.365 1.00 43.28 85 THR A N 1
ATOM 625 C CA . THR A 1 85 ? 11.875 18.513 14.377 1.00 43.28 85 THR A CA 1
ATOM 626 C C . THR A 1 85 ? 10.935 17.453 14.961 1.00 43.28 85 THR A C 1
ATOM 628 O O . THR A 1 85 ? 11.401 16.480 15.549 1.00 43.28 85 THR A O 1
ATOM 631 N N . GLN A 1 86 ? 9.621 17.574 14.754 1.00 46.81 86 GLN A N 1
ATOM 632 C CA . GLN A 1 86 ? 8.643 16.541 15.089 1.00 46.81 86 GLN A CA 1
ATOM 633 C C . GLN A 1 86 ? 8.119 15.871 13.819 1.00 46.81 86 GLN A C 1
ATOM 635 O O . GLN A 1 86 ? 7.283 16.417 13.104 1.00 46.81 86 GLN A O 1
ATOM 640 N N . ARG A 1 87 ? 8.575 14.641 13.556 1.00 50.47 87 ARG A N 1
ATOM 641 C CA . ARG A 1 87 ? 7.858 13.735 12.652 1.00 50.47 87 ARG A CA 1
ATOM 642 C C . ARG A 1 87 ? 6.520 13.383 13.302 1.00 50.47 87 ARG A C 1
ATOM 644 O O . ARG A 1 87 ? 6.475 12.491 14.145 1.00 50.47 87 ARG A O 1
ATOM 651 N N . LYS A 1 88 ? 5.436 14.051 12.910 1.00 55.91 88 LYS A N 1
ATOM 652 C CA . LYS A 1 88 ? 4.088 13.549 13.197 1.00 55.91 88 LYS A CA 1
ATOM 653 C C . LYS A 1 88 ? 3.847 12.362 12.263 1.00 55.91 88 LYS A C 1
ATOM 655 O O . LYS A 1 88 ? 3.851 12.511 11.041 1.00 55.91 88 LYS A O 1
ATOM 660 N N . ALA A 1 89 ? 3.790 11.157 12.825 1.00 56.16 89 ALA A N 1
ATOM 661 C CA . ALA A 1 89 ? 3.615 9.934 12.054 1.00 56.16 89 ALA A CA 1
ATOM 662 C C . ALA A 1 89 ? 2.163 9.845 11.571 1.00 56.16 89 ALA A C 1
ATOM 664 O O . ALA A 1 89 ? 1.295 9.383 12.302 1.00 56.16 89 ALA A O 1
ATOM 665 N N . GLN A 1 90 ? 1.907 10.292 10.343 1.00 72.38 90 GLN A N 1
ATOM 666 C CA . GLN A 1 90 ? 0.581 10.232 9.738 1.00 72.38 90 GLN A CA 1
ATOM 667 C C . GLN A 1 90 ? 0.445 9.004 8.831 1.00 72.38 90 GLN A C 1
ATOM 669 O O . GLN A 1 90 ? 1.290 8.753 7.968 1.00 72.38 90 GLN A O 1
ATOM 674 N N . LEU A 1 91 ? -0.654 8.264 8.990 1.00 80.19 91 LEU A N 1
ATOM 675 C CA . LEU A 1 91 ? -1.082 7.251 8.030 1.00 80.19 91 LEU A CA 1
ATOM 676 C C . LEU A 1 91 ? -2.035 7.896 7.017 1.00 80.19 91 LEU A C 1
ATOM 678 O O . LEU A 1 91 ? -3.037 8.500 7.398 1.00 80.19 91 LEU A O 1
ATOM 682 N N . THR A 1 92 ? -1.740 7.745 5.727 1.00 86.94 92 THR A N 1
ATOM 683 C CA . THR A 1 92 ? -2.635 8.161 4.641 1.00 86.94 92 THR A CA 1
ATOM 684 C C . THR A 1 92 ? -3.151 6.943 3.890 1.00 86.94 92 THR A C 1
ATOM 686 O O . THR A 1 92 ? -2.371 6.145 3.366 1.00 86.94 92 THR A O 1
ATOM 689 N N . LEU A 1 93 ? -4.471 6.812 3.807 1.00 89.88 93 LEU A N 1
ATOM 690 C CA . LEU A 1 93 ? -5.143 5.814 2.994 1.00 89.88 93 LEU A CA 1
ATOM 691 C C . LEU A 1 93 ? -5.625 6.455 1.695 1.00 89.88 93 LEU A C 1
ATOM 693 O O . LEU A 1 93 ? -6.515 7.298 1.698 1.00 89.88 93 LEU A O 1
ATOM 697 N N . LEU A 1 94 ? -5.047 6.015 0.582 1.00 92.00 94 LEU A N 1
ATOM 698 C CA . LEU A 1 94 ? -5.473 6.415 -0.756 1.00 92.00 94 LEU A CA 1
ATOM 699 C C . LEU A 1 94 ? -6.381 5.345 -1.354 1.00 92.00 94 LEU A C 1
ATOM 701 O O . LEU A 1 94 ? -6.063 4.153 -1.271 1.00 92.00 94 LEU A O 1
ATOM 705 N N . LEU A 1 95 ? -7.484 5.763 -1.963 1.00 90.38 95 LEU A N 1
ATOM 706 C CA . LEU A 1 95 ? -8.418 4.904 -2.682 1.00 90.38 95 LEU A CA 1
ATOM 707 C C . LEU A 1 95 ? -8.347 5.212 -4.178 1.00 90.38 95 LEU A C 1
ATOM 709 O O . LEU A 1 95 ? -8.499 6.363 -4.581 1.00 90.38 95 LEU A O 1
ATOM 713 N N . GLY A 1 96 ? -8.117 4.174 -4.975 1.00 89.06 96 GLY A N 1
ATOM 714 C CA . GLY A 1 96 ? -8.071 4.262 -6.430 1.00 89.06 96 GLY A CA 1
ATOM 715 C C . GLY A 1 96 ? -8.290 2.902 -7.085 1.00 89.06 96 GLY A C 1
ATOM 716 O O . GLY A 1 96 ? -8.518 1.899 -6.412 1.00 89.06 96 GLY A O 1
ATOM 717 N N . SER A 1 97 ? -8.224 2.890 -8.406 1.00 84.12 97 SER A N 1
ATOM 718 C CA . SER A 1 97 ? -8.251 1.736 -9.315 1.00 84.12 97 SER A CA 1
ATOM 719 C C . SER A 1 97 ? -6.862 1.271 -9.774 1.00 84.12 97 SER A C 1
ATOM 721 O O . SER A 1 97 ? -6.731 0.160 -10.278 1.00 84.12 97 SER A O 1
ATOM 723 N N . ARG A 1 98 ? -5.819 2.081 -9.558 1.00 84.12 98 ARG A N 1
ATOM 724 C CA . ARG A 1 98 ? -4.422 1.813 -9.934 1.00 84.12 98 ARG A CA 1
ATOM 725 C C . ARG A 1 98 ? -3.469 2.163 -8.796 1.00 84.12 98 ARG A C 1
ATOM 727 O O . ARG A 1 98 ? -3.799 2.938 -7.896 1.00 84.12 98 ARG A O 1
ATOM 734 N N . SER A 1 99 ? -2.266 1.590 -8.813 1.00 87.31 99 SER A N 1
ATOM 735 C CA . SER A 1 99 ? -1.239 1.948 -7.824 1.00 87.31 99 SER A CA 1
ATOM 736 C C . SER A 1 99 ? -0.633 3.324 -8.134 1.00 87.31 99 SER A C 1
ATOM 738 O O . SER A 1 99 ? -0.549 3.722 -9.295 1.00 87.31 99 SER A O 1
ATOM 740 N N . LEU A 1 100 ? -0.142 4.050 -7.119 1.00 88.62 100 LEU A N 1
ATOM 741 C CA . LEU A 1 100 ? 0.580 5.309 -7.363 1.00 88.62 100 LEU A CA 1
ATOM 742 C C . LEU A 1 100 ? 1.800 5.105 -8.271 1.00 88.62 100 LEU A C 1
ATOM 744 O O . LEU A 1 100 ? 2.099 5.962 -9.097 1.00 88.62 100 LEU A O 1
ATOM 748 N N . ALA A 1 101 ? 2.495 3.973 -8.119 1.00 85.81 101 ALA A N 1
ATOM 749 C CA . ALA A 1 101 ? 3.648 3.633 -8.944 1.00 85.81 101 ALA A CA 1
ATOM 750 C C . ALA A 1 101 ? 3.245 3.424 -10.408 1.00 85.81 101 ALA A C 1
ATOM 752 O O . ALA A 1 101 ? 3.953 3.853 -11.313 1.00 85.81 101 ALA A O 1
ATOM 753 N N . GLU A 1 102 ? 2.079 2.825 -10.637 1.00 85.00 102 GLU A N 1
ATOM 754 C CA . GLU A 1 102 ? 1.531 2.591 -11.969 1.00 85.00 102 GLU A CA 1
ATOM 755 C C . GLU A 1 102 ? 1.189 3.900 -12.685 1.00 85.00 102 GLU A C 1
ATOM 757 O O . GLU A 1 102 ? 1.479 4.058 -13.870 1.00 85.00 102 GLU A O 1
ATOM 762 N N . LEU A 1 103 ? 0.652 4.881 -11.954 1.00 85.75 103 LEU A N 1
ATOM 763 C CA . LEU A 1 103 ? 0.296 6.194 -12.500 1.00 85.75 103 LEU A CA 1
ATOM 764 C C . LEU A 1 103 ? 1.510 7.009 -12.973 1.00 85.75 103 LEU A C 1
ATOM 766 O O . LEU A 1 103 ? 1.397 7.821 -13.897 1.00 85.75 103 LEU A O 1
ATOM 770 N N . VAL A 1 104 ? 2.684 6.793 -12.380 1.00 83.62 104 VAL A N 1
ATOM 771 C CA . VAL A 1 104 ? 3.944 7.437 -12.796 1.00 83.62 104 VAL A CA 1
ATOM 772 C C . VAL A 1 104 ? 4.837 6.538 -13.656 1.00 83.62 104 VAL A C 1
ATOM 774 O O . VAL A 1 104 ? 5.893 6.983 -14.093 1.00 83.62 104 VAL A O 1
ATOM 777 N N . GLY A 1 105 ? 4.392 5.313 -13.947 1.00 79.81 105 GLY A N 1
ATOM 778 C CA . GLY A 1 105 ? 5.151 4.286 -14.655 1.00 79.81 105 GLY A CA 1
ATOM 779 C C . GLY A 1 105 ? 6.004 3.458 -13.696 1.00 79.81 105 GLY A C 1
ATOM 780 O O . GLY A 1 105 ? 7.010 3.942 -13.178 1.00 79.81 105 GLY A O 1
ATOM 781 N N . GLU A 1 106 ? 5.628 2.193 -13.489 1.00 76.50 106 GLU A N 1
ATOM 782 C CA . GLU A 1 106 ? 6.224 1.331 -12.455 1.00 76.50 106 GLU A CA 1
ATOM 783 C C . GLU A 1 106 ? 7.718 1.078 -12.662 1.00 76.50 106 GLU A C 1
ATOM 785 O O . GLU A 1 106 ? 8.472 1.008 -11.696 1.00 76.50 106 GLU A O 1
ATOM 790 N N . GLU A 1 107 ? 8.150 0.986 -13.917 1.00 72.81 107 GLU A N 1
ATOM 791 C CA . GLU A 1 107 ? 9.544 0.725 -14.284 1.00 72.81 107 GLU A CA 1
ATOM 792 C C . GLU A 1 107 ? 10.438 1.967 -14.191 1.00 72.81 107 GLU A C 1
ATOM 794 O O . GLU A 1 107 ? 11.662 1.852 -14.237 1.00 72.81 107 GLU A O 1
ATOM 799 N N . THR A 1 108 ? 9.854 3.155 -14.024 1.00 74.06 108 THR A N 1
ATOM 800 C CA . THR A 1 108 ? 10.617 4.400 -13.887 1.00 74.06 108 THR A CA 1
ATOM 801 C C . THR A 1 108 ? 11.248 4.512 -12.501 1.00 74.06 108 THR A C 1
ATOM 803 O O . THR A 1 108 ? 10.698 4.019 -11.516 1.00 74.06 108 THR A O 1
ATOM 806 N N . GLU A 1 109 ? 12.360 5.246 -12.390 1.00 76.31 109 GLU A N 1
ATOM 807 C CA . GLU A 1 109 ? 13.017 5.524 -11.102 1.00 76.31 109 GLU A CA 1
ATOM 808 C C . GLU A 1 109 ? 12.033 6.091 -10.060 1.00 76.31 109 GLU A C 1
ATOM 810 O O . GLU A 1 109 ? 12.034 5.692 -8.895 1.00 76.31 109 GLU A O 1
ATOM 815 N N . ILE A 1 110 ? 11.138 6.980 -10.500 1.00 77.75 110 ILE A N 1
ATOM 816 C CA . ILE A 1 110 ? 10.112 7.590 -9.653 1.00 77.75 110 ILE A CA 1
ATOM 817 C C . ILE A 1 110 ? 9.065 6.553 -9.222 1.00 77.75 110 ILE A C 1
ATOM 819 O O . ILE A 1 110 ? 8.714 6.520 -8.044 1.00 77.75 110 ILE A O 1
ATOM 823 N N . GLY A 1 111 ? 8.600 5.685 -10.127 1.00 79.50 111 GLY A N 1
ATOM 824 C CA . GLY A 1 111 ? 7.726 4.556 -9.779 1.00 79.50 111 GLY A CA 1
ATOM 825 C C . GLY A 1 111 ? 8.364 3.641 -8.731 1.00 79.50 111 GLY A C 1
ATOM 826 O O . GLY A 1 111 ? 7.706 3.247 -7.767 1.00 79.50 111 GLY A O 1
ATOM 827 N N . GLN A 1 112 ? 9.672 3.412 -8.863 1.00 76.56 112 GLN A N 1
ATOM 828 C CA . GLN A 1 112 ? 10.580 2.810 -7.879 1.00 76.56 112 GLN A CA 1
ATOM 829 C C . GLN A 1 112 ? 10.449 3.386 -6.477 1.00 76.56 112 GLN A C 1
ATOM 831 O O . GLN A 1 112 ? 10.095 2.717 -5.499 1.00 76.56 112 GLN A O 1
ATOM 836 N N . GLU A 1 113 ? 10.754 4.670 -6.381 1.00 80.62 113 GLU A N 1
ATOM 837 C CA . GLU A 1 113 ? 10.740 5.382 -5.111 1.00 80.62 113 GLU A CA 1
ATOM 838 C C . GLU A 1 113 ? 9.339 5.425 -4.494 1.00 80.62 113 GLU A C 1
ATOM 840 O O . GLU A 1 113 ? 9.187 5.246 -3.283 1.00 80.62 113 GLU A O 1
ATOM 845 N N . VAL A 1 114 ? 8.300 5.562 -5.322 1.00 84.00 114 VAL A N 1
ATOM 846 C CA . VAL A 1 114 ? 6.903 5.487 -4.884 1.00 84.00 114 VAL A CA 1
ATOM 847 C C . VAL A 1 114 ? 6.584 4.109 -4.295 1.00 84.00 114 VAL A C 1
ATOM 849 O O . VAL A 1 114 ? 5.953 4.037 -3.239 1.00 84.00 114 VAL A O 1
ATOM 852 N N . ARG A 1 115 ? 7.051 3.006 -4.896 1.00 80.69 115 ARG A N 1
ATOM 853 C CA . ARG A 1 115 ? 6.848 1.646 -4.352 1.00 80.69 115 ARG A CA 1
ATOM 854 C C . ARG A 1 115 ? 7.520 1.415 -3.013 1.00 80.69 115 ARG A C 1
ATOM 856 O O . ARG A 1 115 ? 6.946 0.736 -2.166 1.00 80.69 115 ARG A O 1
ATOM 863 N N . LYS A 1 116 ? 8.722 1.956 -2.818 1.00 79.94 116 LYS A N 1
ATOM 864 C CA . LYS A 1 116 ? 9.453 1.825 -1.547 1.00 79.94 116 LYS A CA 1
ATOM 865 C C . LYS A 1 116 ? 8.767 2.580 -0.408 1.00 79.94 116 LYS A C 1
ATOM 867 O O . LYS A 1 116 ? 8.915 2.205 0.749 1.00 79.94 116 LYS A O 1
ATOM 872 N N . ARG A 1 117 ? 8.018 3.639 -0.733 1.00 81.75 117 ARG A N 1
ATOM 873 C CA . ARG A 1 117 ? 7.375 4.543 0.236 1.00 81.75 117 ARG A CA 1
ATOM 874 C C . ARG A 1 117 ? 5.864 4.350 0.358 1.00 81.75 117 ARG A C 1
ATOM 876 O O . ARG A 1 117 ? 5.226 5.079 1.110 1.00 81.75 117 ARG A O 1
ATOM 883 N N . SER A 1 118 ? 5.279 3.392 -0.363 1.00 87.19 118 SER A N 1
ATOM 884 C CA . SER A 1 118 ? 3.839 3.124 -0.327 1.00 87.19 118 SER A CA 1
ATOM 885 C C . SER A 1 118 ? 3.520 1.631 -0.242 1.00 87.19 118 SER A C 1
ATOM 887 O O . SER A 1 118 ? 4.224 0.765 -0.766 1.00 87.19 118 SER A O 1
ATOM 889 N N . ILE A 1 119 ? 2.406 1.317 0.418 1.00 89.81 119 ILE A N 1
ATOM 890 C CA . ILE A 1 119 ? 1.865 -0.039 0.498 1.00 89.81 119 ILE A CA 1
ATOM 891 C C . ILE A 1 119 ? 0.610 -0.091 -0.370 1.00 89.81 119 ILE A C 1
ATOM 893 O O . ILE A 1 119 ? -0.436 0.454 -0.021 1.00 89.81 119 ILE A O 1
ATOM 897 N N . SER A 1 120 ? 0.723 -0.756 -1.520 1.00 89.88 120 SER A N 1
ATOM 898 C CA . SER A 1 120 ? -0.393 -0.957 -2.446 1.00 89.88 120 SER A CA 1
ATOM 899 C C . SER A 1 120 ? -1.014 -2.335 -2.242 1.00 89.88 120 SER A C 1
ATOM 901 O O . SER A 1 120 ? -0.349 -3.350 -2.420 1.00 89.88 120 SER A O 1
ATOM 903 N N . ILE A 1 121 ? -2.288 -2.374 -1.861 1.00 89.31 121 ILE A N 1
ATOM 904 C CA . ILE A 1 121 ? -3.063 -3.611 -1.708 1.00 89.31 121 ILE A CA 1
ATOM 905 C C . ILE A 1 121 ? -4.126 -3.602 -2.797 1.00 89.31 121 ILE A C 1
ATOM 907 O O . ILE A 1 121 ? -4.986 -2.717 -2.793 1.00 89.31 121 ILE A O 1
ATOM 911 N N . ALA A 1 122 ? -4.041 -4.558 -3.718 1.00 83.56 122 ALA A N 1
ATOM 912 C CA . ALA A 1 122 ? -5.018 -4.742 -4.779 1.00 83.56 122 ALA A CA 1
ATOM 913 C C . ALA A 1 122 ? -6.071 -5.763 -4.369 1.00 83.56 122 ALA A C 1
ATOM 915 O O . ALA A 1 122 ? -5.749 -6.897 -4.023 1.00 83.56 122 ALA A O 1
ATOM 916 N N . LEU A 1 123 ? -7.337 -5.359 -4.439 1.00 74.69 123 LEU A N 1
ATOM 917 C CA . LEU A 1 123 ? -8.476 -6.208 -4.102 1.00 74.69 123 LEU A CA 1
ATOM 918 C C . LEU A 1 123 ? -8.868 -7.167 -5.242 1.00 74.69 123 LEU A C 1
ATOM 920 O O . LEU A 1 123 ? -9.932 -7.766 -5.188 1.00 74.69 123 LEU A O 1
ATOM 924 N N . GLY A 1 124 ? -7.976 -7.406 -6.212 1.00 58.03 124 GLY A N 1
ATOM 925 C CA . GLY A 1 124 ? -8.200 -8.275 -7.374 1.00 58.03 124 GLY A CA 1
ATOM 926 C C . GLY A 1 124 ? -9.085 -7.636 -8.454 1.00 58.03 124 GLY A C 1
ATOM 927 O O . GLY A 1 124 ? -9.787 -6.666 -8.182 1.00 58.03 124 GLY A O 1
ATOM 928 N N . GLY A 1 125 ? -9.006 -8.168 -9.681 1.00 56.41 125 GLY A N 1
ATOM 929 C CA . GLY A 1 125 ? -9.867 -7.783 -10.813 1.00 56.41 125 GLY A CA 1
ATOM 930 C C . GLY A 1 125 ? -11.329 -8.200 -10.614 1.00 56.41 125 GLY A C 1
ATOM 931 O O . GLY A 1 125 ? -11.713 -8.513 -9.493 1.00 56.41 125 GLY A O 1
ATOM 932 N N . GLU A 1 126 ? -12.140 -8.205 -11.677 1.00 55.69 126 GLU A N 1
ATOM 933 C CA . GLU A 1 126 ? -13.589 -8.474 -11.621 1.00 55.69 126 GLU A CA 1
ATOM 934 C C . GLU A 1 126 ? -13.948 -9.676 -10.728 1.00 55.69 126 GLU A C 1
ATOM 936 O O . GLU A 1 126 ? -13.778 -10.841 -11.088 1.00 55.69 126 GLU A O 1
ATOM 941 N N . ARG A 1 127 ? -14.436 -9.376 -9.520 1.00 64.31 127 ARG A N 1
ATOM 942 C CA . ARG A 1 127 ? -14.960 -10.357 -8.571 1.00 64.31 127 ARG A CA 1
ATOM 943 C C . ARG A 1 127 ? -16.481 -10.334 -8.648 1.00 64.31 127 ARG A C 1
ATOM 945 O O . ARG A 1 127 ? -17.048 -9.245 -8.548 1.00 64.31 127 ARG A O 1
ATOM 952 N N . PRO A 1 128 ? -17.158 -11.496 -8.694 1.00 68.44 128 PRO A N 1
ATOM 953 C CA . PRO A 1 128 ? -18.622 -11.554 -8.747 1.00 68.44 128 PRO A CA 1
ATOM 954 C C . PRO A 1 128 ? -19.332 -10.816 -7.600 1.00 68.44 128 PRO A C 1
ATOM 956 O O . PRO A 1 128 ? -20.480 -10.412 -7.743 1.00 68.44 128 PRO A O 1
ATOM 959 N N . LEU A 1 129 ? -18.655 -10.636 -6.459 1.00 75.69 129 LEU A N 1
ATOM 960 C CA . LEU A 1 129 ? -19.185 -9.983 -5.257 1.00 75.69 129 LEU A CA 1
ATOM 961 C C . LEU A 1 129 ? -18.470 -8.658 -4.917 1.00 75.69 129 LEU A C 1
ATOM 963 O O . LEU A 1 129 ? -18.553 -8.191 -3.780 1.00 75.69 129 LEU A O 1
ATOM 967 N N . GLY A 1 130 ? -17.736 -8.059 -5.863 1.00 77.44 130 GLY A N 1
ATOM 968 C CA . GLY A 1 130 ? -16.951 -6.844 -5.615 1.00 77.44 130 GLY A CA 1
ATOM 969 C C . GLY A 1 130 ? -15.876 -7.059 -4.542 1.00 77.44 130 GLY A C 1
ATOM 970 O O . GLY A 1 130 ? -15.103 -8.018 -4.604 1.00 77.44 130 GLY A O 1
ATOM 971 N N . ILE A 1 131 ? -15.826 -6.187 -3.528 1.00 78.06 131 ILE A N 1
ATOM 972 C CA . ILE A 1 131 ? -14.853 -6.296 -2.418 1.00 78.06 131 ILE A CA 1
ATOM 973 C C . ILE A 1 131 ? -15.139 -7.427 -1.421 1.00 78.06 131 ILE A C 1
ATOM 975 O O . ILE A 1 131 ? -14.328 -7.664 -0.521 1.00 78.06 131 ILE A O 1
ATOM 979 N N . PHE A 1 132 ? -16.276 -8.115 -1.533 1.00 81.81 132 PHE A N 1
ATOM 980 C CA . PHE A 1 132 ? -16.642 -9.181 -0.607 1.00 81.81 132 PHE A CA 1
ATOM 981 C C . PHE A 1 132 ? -16.103 -10.537 -1.063 1.00 81.81 132 PHE A C 1
ATOM 983 O O . PHE A 1 132 ? -16.142 -10.885 -2.239 1.00 81.81 132 PHE A O 1
ATOM 990 N N . ASN A 1 133 ? -15.651 -11.343 -0.102 1.00 75.12 133 ASN A N 1
ATOM 991 C CA . ASN A 1 133 ? -15.280 -12.739 -0.363 1.00 75.12 133 ASN A CA 1
ATOM 992 C C . ASN A 1 133 ? -16.484 -13.690 -0.258 1.00 75.12 133 ASN A C 1
ATOM 994 O O . ASN A 1 133 ? -16.457 -14.776 -0.823 1.00 75.12 133 ASN A O 1
ATOM 998 N N . ARG A 1 134 ? -17.511 -13.309 0.511 1.00 81.50 134 ARG A N 1
ATOM 999 C CA . ARG A 1 134 ? -18.745 -14.073 0.731 1.00 81.50 134 ARG A CA 1
ATOM 1000 C C . ARG A 1 134 ? -19.868 -13.146 1.182 1.00 81.50 134 ARG A C 1
ATOM 1002 O O . ARG A 1 134 ? -19.586 -12.089 1.750 1.00 81.50 134 ARG A O 1
ATOM 1009 N N . LEU A 1 135 ? -21.107 -13.579 0.986 1.00 86.94 135 LEU A N 1
ATOM 1010 C CA . LEU A 1 135 ? -22.286 -12.952 1.576 1.00 86.94 135 LEU A CA 1
ATOM 1011 C C . LEU A 1 135 ? -22.679 -13.698 2.861 1.00 86.94 135 LEU A C 1
ATOM 1013 O O . LEU A 1 135 ? -22.426 -14.900 2.956 1.00 86.94 135 LEU A O 1
ATOM 1017 N N . PRO A 1 136 ? -23.229 -13.004 3.868 1.00 89.38 136 PRO A N 1
ATOM 1018 C CA . PRO A 1 136 ? -23.928 -13.668 4.961 1.00 89.38 136 PRO A CA 1
ATOM 1019 C C . PRO A 1 136 ? -25.235 -14.295 4.453 1.00 89.38 136 PRO A C 1
ATOM 1021 O O . PRO A 1 136 ? -25.794 -13.829 3.462 1.00 89.38 136 PRO A O 1
ATOM 1024 N N . ASP A 1 137 ? -25.729 -15.311 5.162 1.00 90.25 137 ASP A N 1
ATOM 1025 C CA . ASP A 1 137 ? -26.928 -16.077 4.778 1.00 90.25 137 ASP A CA 1
ATOM 1026 C C . ASP A 1 137 ? -28.188 -15.203 4.636 1.00 90.25 137 ASP A C 1
ATOM 1028 O O . ASP A 1 137 ? -29.130 -15.563 3.938 1.00 90.25 137 ASP A O 1
ATOM 1032 N N . ASP A 1 138 ? -28.197 -14.045 5.298 1.00 93.06 138 ASP A N 1
ATOM 1033 C CA . ASP A 1 138 ? -29.308 -13.100 5.344 1.00 93.06 138 ASP A CA 1
ATOM 1034 C C . ASP A 1 138 ? -29.237 -11.982 4.288 1.00 93.06 138 ASP A C 1
ATOM 1036 O O . ASP A 1 138 ? -30.080 -11.089 4.307 1.00 93.06 138 ASP A O 1
ATOM 1040 N N . ALA A 1 139 ? -28.240 -11.990 3.396 1.00 93.25 139 ALA A N 1
ATOM 1041 C CA . ALA A 1 139 ? -28.120 -11.012 2.315 1.00 93.25 139 ALA A CA 1
ATOM 1042 C C . ALA A 1 139 ? -28.357 -11.676 0.955 1.00 93.25 139 ALA A C 1
ATOM 1044 O O . ALA A 1 139 ? -27.609 -12.567 0.550 1.00 93.25 139 ALA A O 1
ATOM 1045 N N . ALA A 1 140 ? -29.343 -11.187 0.202 1.00 92.31 140 ALA A N 1
ATOM 1046 C CA . ALA A 1 140 ? -29.683 -11.723 -1.113 1.00 92.31 140 ALA A CA 1
ATOM 1047 C C . ALA A 1 140 ? -28.670 -11.321 -2.197 1.00 92.31 140 ALA A C 1
ATOM 1049 O O . ALA A 1 140 ? -28.570 -11.977 -3.233 1.00 92.31 140 ALA A O 1
ATOM 1050 N N . SER A 1 141 ? -27.914 -10.234 -1.992 1.00 92.25 141 SER A N 1
ATOM 1051 C CA . SER A 1 141 ? -26.906 -9.773 -2.954 1.00 92.25 141 SER A CA 1
ATOM 1052 C C . SER A 1 141 ? -25.765 -8.965 -2.325 1.00 92.25 141 SER A C 1
ATOM 1054 O O . SER A 1 141 ? -25.881 -8.410 -1.231 1.00 92.25 141 SER A O 1
ATOM 1056 N N . ALA A 1 142 ? -24.658 -8.826 -3.066 1.00 89.12 142 ALA A N 1
ATOM 1057 C CA . ALA A 1 142 ? -23.556 -7.930 -2.703 1.00 89.12 142 ALA A CA 1
ATOM 1058 C C . ALA A 1 142 ? -23.994 -6.457 -2.640 1.00 89.12 142 ALA A C 1
ATOM 1060 O O . ALA A 1 142 ? -23.529 -5.715 -1.776 1.00 89.12 142 ALA A O 1
ATOM 1061 N N . SER A 1 143 ? -24.919 -6.045 -3.515 1.00 90.62 143 SER A N 1
ATOM 1062 C CA . SER A 1 143 ? -25.476 -4.688 -3.519 1.00 90.62 143 SER A CA 1
ATOM 1063 C C . SER A 1 143 ? -26.262 -4.399 -2.241 1.00 90.62 143 SER A C 1
ATOM 1065 O O . SER A 1 143 ? -26.078 -3.353 -1.620 1.00 90.62 143 SER A O 1
ATOM 1067 N N . GLU A 1 144 ? -27.100 -5.343 -1.811 1.00 94.19 144 GLU A N 1
ATOM 1068 C CA . GLU A 1 144 ? -27.852 -5.231 -0.560 1.00 94.19 144 GLU A CA 1
ATOM 1069 C C . GLU A 1 144 ? -26.909 -5.139 0.646 1.00 94.19 144 GLU A C 1
ATOM 1071 O O . GLU A 1 144 ? -27.048 -4.245 1.485 1.00 94.19 144 GLU A O 1
ATOM 1076 N N . LEU A 1 145 ? -25.890 -6.004 0.703 1.00 94.06 145 LEU A N 1
ATOM 1077 C CA . LEU A 1 145 ? -24.892 -5.962 1.768 1.00 94.06 145 LEU A CA 1
ATOM 1078 C C . LEU A 1 145 ? -24.135 -4.625 1.788 1.00 94.06 145 LEU A C 1
ATOM 1080 O O . LEU A 1 145 ? -23.948 -4.043 2.858 1.00 94.06 145 LEU A O 1
ATOM 1084 N N . ALA A 1 146 ? -23.727 -4.114 0.624 1.00 91.31 146 ALA A N 1
ATOM 1085 C CA . ALA A 1 146 ? -23.057 -2.823 0.492 1.00 91.31 146 ALA A CA 1
ATOM 1086 C C . ALA A 1 146 ? -23.935 -1.662 0.983 1.00 91.31 146 ALA A C 1
ATOM 1088 O O . ALA A 1 146 ? -23.455 -0.786 1.710 1.00 91.31 146 ALA A O 1
ATOM 1089 N N . GLN A 1 147 ? -25.224 -1.667 0.636 1.00 91.44 147 GLN A N 1
ATOM 1090 C CA . GLN A 1 147 ? -26.178 -0.659 1.091 1.00 91.44 147 GLN A CA 1
ATOM 1091 C C . GLN A 1 147 ? -26.390 -0.737 2.605 1.00 91.44 147 GLN A C 1
ATOM 1093 O O . GLN A 1 147 ? -26.349 0.290 3.284 1.00 91.44 147 GLN A O 1
ATOM 1098 N N . ARG A 1 148 ? -26.533 -1.949 3.154 1.00 93.38 148 ARG A N 1
ATOM 1099 C CA . ARG A 1 148 ? -26.660 -2.182 4.598 1.00 93.38 148 ARG A CA 1
ATOM 1100 C C . ARG A 1 148 ? -25.440 -1.675 5.365 1.00 93.38 148 ARG A C 1
ATOM 1102 O O . ARG A 1 148 ? -25.593 -0.951 6.346 1.00 93.38 148 ARG A O 1
ATOM 1109 N N . LEU A 1 149 ? -24.233 -1.999 4.897 1.00 91.62 149 LEU A N 1
ATOM 1110 C CA . LEU A 1 149 ? -22.986 -1.506 5.489 1.00 91.62 149 LEU A CA 1
ATOM 1111 C C . LEU A 1 149 ? -22.877 0.016 5.388 1.00 91.62 149 LEU A C 1
ATOM 1113 O O . LEU A 1 149 ? -22.559 0.659 6.380 1.00 91.62 149 LEU A O 1
ATOM 1117 N N . THR A 1 150 ? -23.214 0.604 4.240 1.00 88.81 150 THR A N 1
ATOM 1118 C CA . THR A 1 150 ? -23.196 2.063 4.050 1.00 88.81 150 THR A CA 1
ATOM 1119 C C . THR A 1 150 ? -24.139 2.770 5.024 1.00 88.81 150 THR A C 1
ATOM 1121 O O . THR A 1 150 ? -23.743 3.737 5.675 1.00 88.81 150 THR A O 1
ATOM 1124 N N . THR A 1 151 ? -25.374 2.283 5.160 1.00 89.00 151 THR A N 1
ATOM 1125 C CA . THR A 1 151 ? -26.360 2.837 6.098 1.00 89.00 151 THR A CA 1
ATOM 1126 C C . THR A 1 151 ? -25.873 2.716 7.540 1.00 89.00 151 THR A C 1
ATOM 1128 O O . THR A 1 151 ? -25.851 3.709 8.266 1.00 89.00 151 THR A O 1
ATOM 1131 N N . ASN A 1 152 ? -25.399 1.536 7.945 1.00 89.81 152 ASN A N 1
ATOM 1132 C CA . ASN A 1 152 ? -24.912 1.314 9.306 1.00 89.81 152 ASN A CA 1
ATOM 1133 C C . ASN A 1 152 ? -23.664 2.146 9.621 1.00 89.81 152 ASN A C 1
ATOM 1135 O O . ASN A 1 152 ? -23.578 2.710 10.707 1.00 89.81 152 ASN A O 1
ATOM 1139 N N . SER A 1 153 ? -22.733 2.292 8.677 1.00 87.62 153 SER A N 1
ATOM 1140 C CA . SER A 1 153 ? -21.543 3.134 8.834 1.00 87.62 153 SER A CA 1
ATOM 1141 C C . SER A 1 153 ? -21.882 4.615 9.029 1.00 87.62 153 SER A C 1
ATOM 1143 O O . SER A 1 153 ? -21.146 5.312 9.722 1.00 87.62 153 SER A O 1
ATOM 1145 N N . ARG A 1 154 ? -22.999 5.098 8.467 1.00 83.25 154 ARG A N 1
ATOM 1146 C CA . ARG A 1 154 ? -23.488 6.474 8.670 1.00 83.25 154 ARG A CA 1
ATOM 1147 C C . ARG A 1 154 ? -24.196 6.670 10.007 1.00 83.25 154 ARG A C 1
ATOM 1149 O O . ARG A 1 154 ? -24.139 7.760 10.561 1.00 83.25 154 ARG A O 1
ATOM 1156 N N . LEU A 1 155 ? -24.864 5.637 10.516 1.00 86.50 155 LEU A N 1
ATOM 1157 C CA . LEU A 1 155 ? -25.566 5.686 11.803 1.00 86.50 155 LEU A CA 1
ATOM 1158 C C . LEU A 1 155 ? -24.621 5.458 12.991 1.00 86.50 155 LEU A C 1
ATOM 1160 O O . LEU A 1 155 ? -24.799 6.045 14.057 1.00 86.50 155 LEU A O 1
ATOM 1164 N N . TYR A 1 156 ? -23.606 4.614 12.808 1.00 86.81 156 TYR A N 1
ATOM 1165 C CA . TYR A 1 156 ? -22.704 4.163 13.861 1.00 86.81 156 TYR A CA 1
ATOM 1166 C C . TYR A 1 156 ? -21.250 4.422 13.461 1.00 86.81 156 TYR A C 1
ATOM 1168 O O . TYR A 1 156 ? -20.585 3.555 12.898 1.00 86.81 156 TYR A O 1
ATOM 1176 N N . TYR A 1 157 ? -20.740 5.615 13.779 1.00 86.94 157 TYR A N 1
ATOM 1177 C CA . TYR A 1 157 ? -19.363 6.009 13.469 1.00 86.94 157 TYR A CA 1
ATOM 1178 C C . TYR A 1 157 ? -18.583 6.529 14.687 1.00 86.94 157 TYR A C 1
ATOM 1180 O O . TYR A 1 157 ? -19.161 6.907 15.707 1.00 86.94 157 TYR A O 1
ATOM 1188 N N . GLY A 1 158 ? -17.249 6.520 14.595 1.00 82.12 158 GLY A N 1
ATOM 1189 C CA . GLY A 1 158 ? -16.310 7.185 15.516 1.00 82.12 158 GLY A CA 1
ATOM 1190 C C . GLY A 1 158 ? -16.143 6.559 16.900 1.00 82.12 158 GLY A C 1
ATOM 1191 O O . GLY A 1 158 ? -15.240 6.929 17.650 1.00 82.12 158 GLY A O 1
ATOM 1192 N N . ARG A 1 159 ? -16.982 5.586 17.264 1.00 86.06 159 ARG A N 1
ATOM 1193 C CA . ARG A 1 159 ? -16.951 4.970 18.600 1.00 86.06 159 ARG A CA 1
ATOM 1194 C C . ARG A 1 159 ? -15.726 4.086 18.812 1.00 86.06 159 ARG A C 1
ATOM 1196 O O . ARG A 1 159 ? -15.155 4.097 19.901 1.00 86.06 159 ARG A O 1
ATOM 1203 N N . VAL A 1 160 ? -15.325 3.342 17.780 1.00 88.88 160 VAL A N 1
ATOM 1204 C CA . VAL A 1 160 ? -14.252 2.340 17.868 1.00 88.88 160 VAL A CA 1
ATOM 1205 C C . VAL A 1 160 ? -12.906 3.006 18.141 1.00 88.88 160 VAL A C 1
ATOM 1207 O O . VAL A 1 160 ? -12.253 2.658 19.124 1.00 88.88 160 VAL A O 1
ATOM 1210 N N . VAL A 1 161 ? -12.512 4.002 17.336 1.00 86.81 161 VAL A N 1
ATOM 1211 C CA . VAL A 1 161 ? -11.208 4.665 17.503 1.00 86.81 161 VAL A CA 1
ATOM 1212 C C . VAL A 1 161 ? -11.098 5.371 18.856 1.00 86.81 161 VAL A C 1
ATOM 1214 O O . VAL A 1 161 ? -10.090 5.235 19.544 1.00 86.81 161 VAL A O 1
ATOM 1217 N N . GLY A 1 162 ? -12.160 6.050 19.302 1.00 87.69 162 GLY A N 1
ATOM 1218 C CA . GLY A 1 162 ? -12.147 6.779 20.568 1.00 87.69 162 GLY A CA 1
ATOM 1219 C C . GLY A 1 162 ? -12.073 5.863 21.791 1.00 87.69 162 GLY A C 1
ATOM 1220 O O . GLY A 1 162 ? -11.468 6.229 22.797 1.00 87.69 162 GLY A O 1
ATOM 1221 N N . GLN A 1 163 ? -12.688 4.676 21.745 1.00 93.31 163 GLN A N 1
ATOM 1222 C CA . GLN A 1 163 ? -12.520 3.666 22.798 1.00 93.31 163 GLN A CA 1
ATOM 1223 C C . GLN A 1 163 ? -11.113 3.064 22.778 1.00 93.31 163 GLN A C 1
ATOM 1225 O O . GLN A 1 163 ? -10.509 2.899 23.838 1.00 93.31 163 GLN A O 1
ATOM 1230 N N . PHE A 1 164 ? -10.580 2.790 21.585 1.00 93.62 164 PHE A N 1
ATOM 1231 C CA . PHE A 1 164 ? -9.250 2.213 21.420 1.00 93.62 164 PHE A CA 1
ATOM 1232 C C . PHE A 1 164 ? -8.154 3.147 21.928 1.00 93.62 164 PHE A C 1
ATOM 1234 O O . PHE A 1 164 ? -7.323 2.719 22.720 1.00 93.62 164 PHE A O 1
ATOM 1241 N N . ILE A 1 165 ? -8.187 4.429 21.549 1.00 91.31 165 ILE A N 1
ATOM 1242 C CA . ILE A 1 165 ? -7.201 5.422 21.998 1.00 91.31 165 ILE A CA 1
ATOM 1243 C C . ILE A 1 165 ? -7.237 5.575 23.518 1.00 91.31 165 ILE A C 1
ATOM 1245 O O . ILE A 1 165 ? -6.182 5.559 24.144 1.00 91.31 165 ILE A O 1
ATOM 1249 N N . ARG A 1 166 ? -8.428 5.674 24.128 1.00 93.94 166 ARG A N 1
ATOM 1250 C CA . ARG A 1 166 ? -8.551 5.758 25.593 1.00 93.94 166 ARG A CA 1
ATOM 1251 C C . ARG A 1 166 ? -7.891 4.563 26.275 1.00 93.94 166 ARG A C 1
ATOM 1253 O O . ARG A 1 166 ? -7.052 4.758 27.144 1.00 93.94 166 ARG A O 1
ATOM 1260 N N . LYS A 1 167 ? -8.194 3.342 25.822 1.00 96.69 167 LYS A N 1
ATOM 1261 C CA . LYS A 1 167 ? -7.574 2.137 26.385 1.00 96.69 167 LYS A CA 1
ATOM 1262 C C . LYS A 1 167 ? -6.073 2.062 26.141 1.00 96.69 167 LYS A C 1
ATOM 1264 O O . LYS A 1 167 ? -5.336 1.697 27.047 1.00 96.69 167 LYS A O 1
ATOM 1269 N N . LEU A 1 168 ? -5.612 2.472 24.965 1.00 95.81 168 LEU A N 1
ATOM 1270 C CA . LEU A 1 168 ? -4.190 2.524 24.651 1.00 95.81 168 LEU A CA 1
ATOM 1271 C C . LEU A 1 168 ? -3.437 3.507 25.560 1.00 95.81 168 LEU A C 1
ATOM 1273 O O . LEU A 1 168 ? -2.330 3.203 25.993 1.00 95.81 168 LEU A O 1
ATOM 1277 N N . VAL A 1 169 ? -4.020 4.674 25.853 1.00 96.19 169 VAL A N 1
ATOM 1278 C CA . VAL A 1 169 ? -3.438 5.665 26.772 1.00 96.19 169 VAL A CA 1
ATOM 1279 C C . VAL A 1 169 ? -3.410 5.135 28.204 1.00 96.19 169 VAL A C 1
ATOM 1281 O O . VAL A 1 169 ? -2.370 5.254 28.857 1.00 96.19 169 VAL A O 1
ATOM 1284 N N . ASP A 1 170 ? -4.500 4.514 28.666 1.00 97.31 170 ASP A N 1
ATOM 1285 C CA . ASP A 1 170 ? -4.571 3.884 29.989 1.00 97.31 170 ASP A CA 1
ATOM 1286 C C . ASP A 1 170 ? -3.463 2.824 30.139 1.00 97.31 170 ASP A C 1
ATOM 1288 O O . ASP A 1 170 ? -2.628 2.921 31.036 1.00 97.31 170 ASP A O 1
ATOM 1292 N N . GLU A 1 171 ? -3.376 1.863 29.210 1.00 97.44 171 GLU A N 1
ATOM 1293 C CA . GLU A 1 171 ? -2.373 0.786 29.253 1.00 97.44 171 GLU A CA 1
ATOM 1294 C C . GLU A 1 171 ? -0.943 1.307 29.098 1.00 97.44 171 GLU A C 1
ATOM 1296 O O . GLU A 1 171 ? -0.026 0.831 29.765 1.00 97.44 171 GLU A O 1
ATOM 1301 N N . ARG A 1 172 ? -0.726 2.330 28.265 1.00 96.44 172 ARG A N 1
ATOM 1302 C CA . ARG A 1 172 ? 0.592 2.961 28.132 1.00 96.44 172 ARG A CA 1
ATOM 1303 C C . ARG A 1 172 ? 1.023 3.667 29.418 1.00 96.44 172 ARG A C 1
ATOM 1305 O O . ARG A 1 172 ? 2.220 3.735 29.685 1.00 96.44 172 ARG A O 1
ATOM 1312 N N . THR A 1 173 ? 0.081 4.208 30.185 1.00 96.88 173 THR A N 1
ATOM 1313 C CA . THR A 1 173 ? 0.369 4.923 31.435 1.00 96.88 173 THR A CA 1
ATOM 1314 C C . THR A 1 173 ? 0.569 3.949 32.591 1.00 96.88 173 THR A C 1
ATOM 1316 O O . THR A 1 173 ? 1.517 4.095 33.358 1.00 96.88 173 THR A O 1
ATOM 1319 N N . SER A 1 174 ? -0.295 2.940 32.703 1.00 96.94 174 SER A N 1
ATOM 1320 C CA . SER A 1 174 ? -0.283 1.984 33.812 1.00 96.94 174 SER A CA 1
ATOM 1321 C C . SER A 1 174 ? 0.698 0.827 33.607 1.00 96.94 174 SER A C 1
ATOM 1323 O O . SER A 1 174 ? 1.360 0.418 34.559 1.00 96.94 174 SER A O 1
ATOM 1325 N N . HIS A 1 175 ? 0.831 0.310 32.381 1.00 96.50 175 HIS A N 1
ATOM 1326 C CA . HIS A 1 175 ? 1.594 -0.908 32.077 1.00 96.50 175 HIS A CA 1
ATOM 1327 C C . HIS A 1 175 ? 2.464 -0.787 30.804 1.00 96.50 175 HIS A C 1
ATOM 1329 O O . HIS A 1 175 ? 2.415 -1.659 29.929 1.00 96.50 175 HIS A O 1
ATOM 1335 N N . PRO A 1 176 ? 3.326 0.243 30.677 1.00 96.62 176 PRO A N 1
ATOM 1336 C CA . PRO A 1 176 ? 4.063 0.520 29.438 1.00 96.62 176 PRO A CA 1
ATOM 1337 C C . PRO A 1 176 ? 4.925 -0.651 28.941 1.00 96.62 176 PRO A C 1
ATOM 1339 O O . PRO A 1 176 ? 4.997 -0.895 27.736 1.00 96.62 176 PRO A O 1
ATOM 1342 N N . LEU A 1 177 ? 5.581 -1.381 29.853 1.00 97.75 177 LEU A N 1
ATOM 1343 C CA . LEU A 1 177 ? 6.436 -2.517 29.494 1.00 97.75 177 LEU A CA 1
ATOM 1344 C C . LEU A 1 177 ? 5.624 -3.733 29.036 1.00 97.75 177 LEU A C 1
ATOM 1346 O O . LEU A 1 177 ? 6.025 -4.394 28.082 1.00 97.75 177 LEU A O 1
ATOM 1350 N N . ALA A 1 178 ? 4.482 -3.999 29.675 1.00 96.62 178 ALA A N 1
ATOM 1351 C CA . ALA A 1 178 ? 3.611 -5.111 29.302 1.00 96.62 178 ALA A CA 1
ATOM 1352 C C . ALA A 1 178 ? 2.959 -4.862 27.938 1.00 96.62 178 ALA A C 1
ATOM 1354 O O . ALA A 1 178 ? 3.020 -5.728 27.071 1.00 96.62 178 ALA A O 1
ATOM 1355 N N . LEU A 1 179 ? 2.443 -3.647 27.708 1.00 97.75 179 LEU A N 1
ATOM 1356 C CA . LEU A 1 179 ? 1.892 -3.246 26.413 1.00 97.75 179 LEU A CA 1
ATOM 1357 C C . LEU A 1 179 ? 2.935 -3.383 25.297 1.00 97.75 179 LEU A C 1
ATOM 1359 O O . LEU A 1 179 ? 2.641 -3.904 24.223 1.00 97.75 179 LEU A O 1
ATOM 1363 N N . LYS A 1 180 ? 4.171 -2.930 25.547 1.00 97.56 180 LYS A N 1
ATOM 1364 C CA . LYS A 1 180 ? 5.260 -3.078 24.578 1.00 97.56 180 LYS A CA 1
ATOM 1365 C C . LYS A 1 180 ? 5.578 -4.549 24.298 1.00 97.56 180 LYS A C 1
ATOM 1367 O O . LYS A 1 180 ? 5.724 -4.904 23.133 1.00 97.56 180 LYS A O 1
ATOM 1372 N N . ALA A 1 181 ? 5.679 -5.378 25.336 1.00 97.75 181 ALA A N 1
ATOM 1373 C CA . ALA A 1 181 ? 5.959 -6.801 25.187 1.00 97.75 181 ALA A CA 1
ATOM 1374 C C . ALA A 1 181 ? 4.857 -7.523 24.395 1.00 97.75 181 ALA A C 1
ATOM 1376 O O . ALA A 1 181 ? 5.176 -8.308 23.509 1.00 97.75 181 ALA A O 1
ATOM 1377 N N . GLU A 1 182 ? 3.582 -7.207 24.647 1.00 97.75 182 GLU A N 1
ATOM 1378 C CA . GLU A 1 182 ? 2.449 -7.777 23.904 1.00 97.75 182 GLU A CA 1
ATOM 1379 C C . GLU A 1 182 ? 2.494 -7.389 22.416 1.00 97.75 182 GLU A C 1
ATOM 1381 O O . GLU A 1 182 ? 2.320 -8.245 21.548 1.00 97.75 182 GLU A O 1
ATOM 1386 N N . ILE A 1 183 ? 2.806 -6.124 22.105 1.00 98.00 183 ILE A N 1
ATOM 1387 C CA . ILE A 1 183 ? 2.972 -5.661 20.718 1.00 98.00 183 ILE A CA 1
ATOM 1388 C C . ILE A 1 183 ? 4.155 -6.360 20.035 1.00 98.00 183 ILE A C 1
ATOM 1390 O O . ILE A 1 183 ? 4.035 -6.781 18.884 1.00 98.00 183 ILE A O 1
ATOM 1394 N N . ASP A 1 184 ? 5.298 -6.481 20.713 1.00 98.06 184 ASP A N 1
ATOM 1395 C CA . ASP A 1 184 ? 6.483 -7.135 20.151 1.00 98.06 184 ASP A CA 1
ATOM 1396 C C . ASP A 1 184 ? 6.229 -8.642 19.921 1.00 98.06 184 ASP A C 1
ATOM 1398 O O . ASP A 1 184 ? 6.586 -9.171 18.866 1.00 98.06 184 ASP A O 1
ATOM 1402 N N . GLU A 1 185 ? 5.534 -9.322 20.841 1.00 97.94 185 GLU A N 1
ATOM 1403 C CA . GLU A 1 185 ? 5.129 -10.726 20.682 1.00 97.94 185 GLU A CA 1
ATOM 1404 C C . GLU A 1 185 ? 4.156 -10.907 19.507 1.00 97.94 185 GLU A C 1
ATOM 1406 O O . GLU A 1 185 ? 4.284 -11.844 18.714 1.00 97.94 185 GLU A O 1
ATOM 1411 N N . ASP A 1 186 ? 3.191 -9.998 19.354 1.00 97.88 186 ASP A N 1
ATOM 1412 C CA . ASP A 1 186 ? 2.281 -9.995 18.212 1.00 97.88 186 ASP A CA 1
ATOM 1413 C C . ASP A 1 186 ? 3.012 -9.803 16.885 1.00 97.88 186 ASP A C 1
ATOM 1415 O O . ASP A 1 186 ? 2.633 -10.421 15.883 1.00 97.88 186 ASP A O 1
ATOM 1419 N N . ILE A 1 187 ? 4.054 -8.967 16.869 1.00 97.56 187 ILE A N 1
ATOM 1420 C CA . ILE A 1 187 ? 4.865 -8.740 15.676 1.00 97.56 187 ILE A CA 1
ATOM 1421 C C . ILE A 1 187 ? 5.592 -10.017 15.263 1.00 97.56 187 ILE A C 1
ATOM 1423 O O . ILE A 1 187 ? 5.469 -10.430 14.107 1.00 97.56 187 ILE A O 1
ATOM 1427 N N . GLU A 1 188 ? 6.281 -10.676 16.195 1.00 97.44 188 GLU A N 1
ATOM 1428 C CA . GLU A 1 188 ? 6.979 -11.933 15.905 1.00 97.44 188 GLU A CA 1
ATOM 1429 C C . GLU A 1 188 ? 6.005 -13.033 15.485 1.00 97.44 188 GLU A C 1
ATOM 1431 O O . GLU A 1 188 ? 6.207 -13.705 14.472 1.00 97.44 188 GLU A O 1
ATOM 1436 N N . ARG A 1 189 ? 4.865 -13.137 16.173 1.00 97.06 189 ARG A N 1
ATOM 1437 C CA . ARG A 1 189 ? 3.812 -14.083 15.805 1.00 97.06 189 ARG A CA 1
ATOM 1438 C C . ARG A 1 189 ? 3.294 -13.832 14.389 1.00 97.06 189 ARG A C 1
ATOM 1440 O O . ARG A 1 189 ? 2.982 -14.781 13.671 1.00 97.06 189 ARG A O 1
ATOM 1447 N N . PHE A 1 190 ? 3.155 -12.575 13.969 1.00 97.31 190 PHE A N 1
ATOM 1448 C CA . PHE A 1 190 ? 2.780 -12.265 12.593 1.00 97.31 190 PHE A CA 1
ATOM 1449 C C . PHE A 1 190 ? 3.875 -12.687 11.608 1.00 97.31 190 PHE A C 1
ATOM 1451 O O . PHE A 1 190 ? 3.550 -13.280 10.581 1.00 97.31 190 PHE A O 1
ATOM 1458 N N . PHE A 1 191 ? 5.149 -12.420 11.912 1.00 95.81 191 PHE A N 1
ATOM 1459 C CA . PHE A 1 191 ? 6.280 -12.799 11.058 1.00 95.81 191 PHE A CA 1
ATOM 1460 C C . PHE A 1 191 ? 6.352 -14.304 10.820 1.00 95.81 191 PHE A C 1
ATOM 1462 O O . PHE A 1 191 ? 6.514 -14.724 9.670 1.00 95.81 191 PHE A O 1
ATOM 1469 N N . ASP A 1 192 ? 6.147 -15.099 11.868 1.00 94.75 192 ASP A N 1
ATOM 1470 C CA . ASP A 1 192 ? 6.148 -16.556 11.775 1.00 94.75 192 ASP A CA 1
ATOM 1471 C C . ASP A 1 192 ? 4.996 -17.059 10.885 1.00 94.75 192 ASP A C 1
ATOM 1473 O O . ASP A 1 192 ? 5.216 -17.834 9.950 1.00 94.75 192 ASP A O 1
ATOM 1477 N N . HIS A 1 193 ? 3.769 -16.558 11.087 1.00 91.19 193 HIS A N 1
ATOM 1478 C CA . HIS A 1 193 ? 2.620 -16.932 10.248 1.00 91.19 193 HIS A CA 1
ATOM 1479 C C . HIS A 1 193 ? 2.763 -16.473 8.790 1.00 91.19 193 HIS A C 1
ATOM 1481 O O . HIS A 1 193 ? 2.355 -17.179 7.865 1.00 91.19 193 HIS A O 1
ATOM 1487 N N . ALA A 1 194 ? 3.327 -15.285 8.575 1.00 91.81 194 ALA A N 1
ATOM 1488 C CA . ALA A 1 194 ? 3.539 -14.704 7.255 1.00 91.81 194 ALA A CA 1
ATOM 1489 C C . ALA A 1 194 ? 4.763 -15.289 6.526 1.00 91.81 194 ALA A C 1
ATOM 1491 O O . ALA A 1 194 ? 4.939 -15.012 5.332 1.00 91.81 194 ALA A O 1
ATOM 1492 N N . LYS A 1 195 ? 5.582 -16.096 7.222 1.00 89.88 195 LYS A N 1
ATOM 1493 C CA . LYS A 1 195 ? 6.853 -16.658 6.740 1.00 89.88 195 LYS A CA 1
ATOM 1494 C C . LYS A 1 195 ? 7.750 -15.571 6.141 1.00 89.88 195 LYS A C 1
ATOM 1496 O O . LYS A 1 195 ? 8.149 -15.646 4.977 1.00 89.88 195 LYS A O 1
ATOM 1501 N N . VAL A 1 196 ? 7.975 -14.509 6.912 1.00 88.19 196 VAL A N 1
ATOM 1502 C CA . VAL A 1 196 ? 8.785 -13.358 6.489 1.00 88.19 196 VAL A CA 1
ATOM 1503 C C . VAL A 1 196 ? 10.254 -13.764 6.417 1.00 88.19 196 VAL A C 1
ATOM 1505 O O . VAL A 1 196 ? 10.781 -14.353 7.359 1.00 88.19 196 VAL A O 1
ATOM 1508 N N . ASP A 1 197 ? 10.928 -13.419 5.320 1.00 84.38 197 ASP A N 1
ATOM 1509 C CA . ASP A 1 197 ? 12.384 -13.518 5.257 1.00 84.38 197 ASP A CA 1
ATOM 1510 C C . ASP A 1 197 ? 13.005 -12.408 6.113 1.00 84.38 197 ASP A C 1
ATOM 1512 O O . ASP A 1 197 ? 13.001 -11.233 5.738 1.00 84.38 197 ASP A O 1
ATOM 1516 N N . ARG A 1 198 ? 13.531 -12.794 7.279 1.00 83.06 198 ARG A N 1
ATOM 1517 C CA . ARG A 1 198 ? 14.173 -11.883 8.237 1.00 83.06 198 ARG A CA 1
ATOM 1518 C C . ARG A 1 198 ? 15.483 -11.283 7.705 1.00 83.06 198 ARG A C 1
ATOM 1520 O O . ARG A 1 198 ? 15.959 -10.301 8.269 1.00 83.06 198 ARG A O 1
ATOM 1527 N N . ASN A 1 199 ? 16.054 -11.833 6.631 1.00 80.12 199 ASN A N 1
ATOM 1528 C CA . ASN A 1 199 ? 17.259 -11.296 5.997 1.00 80.12 199 ASN A CA 1
ATOM 1529 C C . ASN A 1 199 ? 16.946 -10.233 4.932 1.00 80.12 199 ASN A C 1
ATOM 1531 O O . ASN A 1 199 ? 17.841 -9.494 4.521 1.00 80.12 199 ASN A O 1
ATOM 1535 N N . ASP A 1 200 ? 15.684 -10.105 4.514 1.00 79.38 200 ASP A N 1
ATOM 1536 C CA . ASP A 1 200 ? 15.231 -9.028 3.640 1.00 79.38 200 ASP A CA 1
ATOM 1537 C C . ASP A 1 200 ? 14.650 -7.882 4.484 1.00 79.38 200 ASP A C 1
ATOM 1539 O O . ASP A 1 200 ? 13.512 -7.922 4.969 1.00 79.38 200 ASP A O 1
ATOM 1543 N N . LEU A 1 201 ? 15.439 -6.815 4.641 1.00 78.81 201 LEU A N 1
ATOM 1544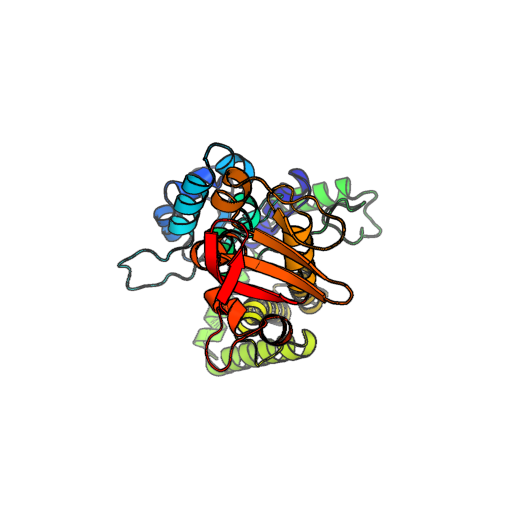 C CA . LEU A 1 201 ? 15.036 -5.605 5.365 1.00 78.81 201 LEU A CA 1
ATOM 1545 C C . LEU A 1 201 ? 13.784 -4.947 4.766 1.00 78.81 201 LEU A C 1
ATOM 1547 O O . LEU A 1 201 ? 12.979 -4.368 5.499 1.00 78.81 201 LEU A O 1
ATOM 1551 N N . THR A 1 202 ? 13.593 -5.028 3.448 1.00 80.00 202 THR A N 1
ATOM 1552 C CA . THR A 1 202 ? 12.418 -4.456 2.779 1.00 80.00 202 THR A CA 1
ATOM 1553 C C . THR A 1 202 ? 11.179 -5.279 3.103 1.00 80.00 202 THR A C 1
ATOM 1555 O O . THR A 1 202 ? 10.161 -4.718 3.521 1.00 80.00 202 THR A O 1
ATOM 1558 N N . ALA A 1 203 ? 11.268 -6.605 2.973 1.00 81.50 203 ALA A N 1
ATOM 1559 C CA . ALA A 1 203 ? 10.180 -7.510 3.335 1.00 81.50 203 ALA A CA 1
ATOM 1560 C C . ALA A 1 203 ? 9.813 -7.390 4.819 1.00 81.50 203 ALA A C 1
ATOM 1562 O O . ALA A 1 203 ? 8.626 -7.311 5.146 1.00 81.50 203 ALA A O 1
ATOM 1563 N N . THR A 1 204 ? 10.815 -7.301 5.696 1.00 88.06 204 THR A N 1
ATOM 1564 C CA . THR A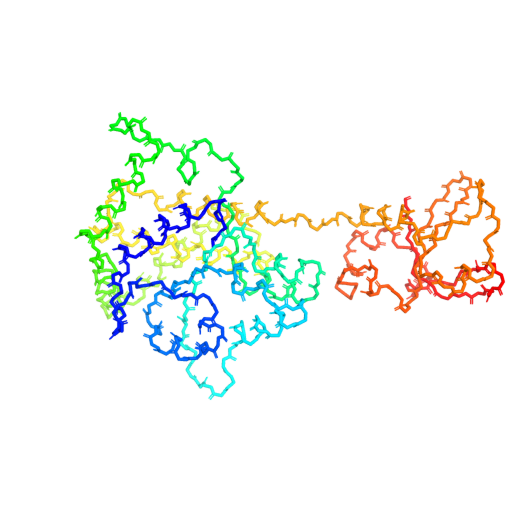 1 204 ? 10.640 -7.145 7.145 1.00 88.06 204 THR A CA 1
ATOM 1565 C C . THR A 1 204 ? 9.940 -5.829 7.488 1.00 88.06 204 THR A C 1
ATOM 1567 O O . THR A 1 204 ? 8.965 -5.827 8.239 1.00 88.06 204 THR A O 1
ATOM 1570 N N . ASN A 1 205 ? 10.361 -4.706 6.895 1.00 87.25 205 ASN A N 1
ATOM 1571 C CA . ASN A 1 205 ? 9.730 -3.404 7.134 1.00 87.25 205 ASN A CA 1
ATOM 1572 C C . ASN A 1 205 ? 8.267 -3.369 6.672 1.00 87.25 205 ASN A C 1
ATOM 1574 O O . ASN A 1 205 ? 7.405 -2.873 7.399 1.00 87.25 205 ASN A O 1
ATOM 1578 N N . ILE A 1 206 ? 7.968 -3.930 5.496 1.00 89.06 206 ILE A N 1
ATOM 1579 C CA . ILE A 1 206 ? 6.591 -4.020 4.993 1.00 89.06 206 ILE A CA 1
ATOM 1580 C C . ILE A 1 206 ? 5.755 -4.921 5.905 1.00 89.06 206 ILE A C 1
ATOM 1582 O O . ILE A 1 206 ? 4.661 -4.530 6.310 1.00 89.06 206 ILE A O 1
ATOM 1586 N N . ALA A 1 207 ? 6.258 -6.110 6.250 1.00 93.81 207 ALA A N 1
ATOM 1587 C CA . ALA A 1 207 ? 5.559 -7.039 7.132 1.00 93.81 207 ALA A CA 1
ATOM 1588 C C . ALA A 1 207 ? 5.270 -6.410 8.498 1.00 93.81 207 ALA A C 1
ATOM 1590 O O . ALA A 1 207 ? 4.171 -6.581 9.021 1.00 93.81 207 ALA A O 1
ATOM 1591 N N . ARG A 1 208 ? 6.204 -5.616 9.040 1.00 95.25 208 ARG A N 1
ATOM 1592 C CA . ARG A 1 208 ? 6.027 -4.915 10.316 1.00 95.25 208 ARG A CA 1
ATOM 1593 C C . ARG A 1 208 ? 4.818 -3.983 10.301 1.00 95.25 208 ARG A C 1
ATOM 1595 O O . ARG A 1 208 ? 4.091 -3.930 11.288 1.00 95.25 208 ARG A O 1
ATOM 1602 N N . SER A 1 209 ? 4.550 -3.289 9.192 1.00 92.69 209 SER A N 1
ATOM 1603 C CA . SER A 1 209 ? 3.350 -2.448 9.070 1.00 92.69 209 SER A CA 1
ATOM 1604 C C . SER A 1 209 ? 2.057 -3.259 9.214 1.00 92.69 209 SER A C 1
ATOM 1606 O O . SER A 1 209 ? 1.144 -2.830 9.916 1.00 92.69 209 SER A O 1
ATOM 1608 N N . PHE A 1 210 ? 1.981 -4.449 8.609 1.00 95.31 210 PHE A N 1
ATOM 1609 C CA . PHE A 1 210 ? 0.823 -5.341 8.762 1.00 95.31 210 PHE A CA 1
ATOM 1610 C C . PHE A 1 210 ? 0.757 -5.978 10.152 1.00 95.31 210 PHE A C 1
ATOM 1612 O O . PHE A 1 210 ? -0.331 -6.132 10.702 1.00 95.31 210 PHE A O 1
ATOM 1619 N N . ALA A 1 211 ? 1.909 -6.289 10.740 1.00 96.75 211 ALA A N 1
ATOM 1620 C CA . ALA A 1 211 ? 2.019 -6.841 12.080 1.00 96.75 211 ALA A CA 1
ATOM 1621 C C . ALA A 1 211 ? 1.514 -5.864 13.161 1.00 96.75 211 ALA A C 1
ATOM 1623 O O . ALA A 1 211 ? 0.821 -6.266 14.092 1.00 96.75 211 ALA A O 1
ATOM 1624 N N . ILE A 1 212 ? 1.767 -4.561 12.994 1.00 95.19 212 ILE A N 1
ATOM 1625 C CA . ILE A 1 212 ? 1.211 -3.515 13.867 1.00 95.19 212 ILE A CA 1
ATOM 1626 C C . ILE A 1 212 ? -0.321 -3.458 13.749 1.00 95.19 212 ILE A C 1
ATOM 1628 O O . ILE A 1 212 ? -1.010 -3.380 14.764 1.00 95.19 212 ILE A O 1
ATOM 1632 N N . VAL A 1 213 ? -0.877 -3.546 12.533 1.00 93.75 213 VAL A N 1
ATOM 1633 C CA . VAL A 1 213 ? -2.340 -3.606 12.323 1.00 93.75 213 VAL A CA 1
ATOM 1634 C C . VAL A 1 213 ? -2.935 -4.866 12.959 1.00 93.75 213 VAL A C 1
ATOM 1636 O O . VAL A 1 213 ? -3.995 -4.810 13.585 1.00 93.75 213 VAL A O 1
ATOM 1639 N N . TYR A 1 214 ? -2.241 -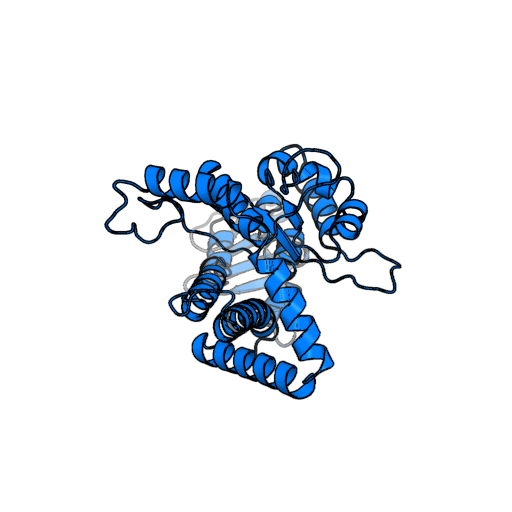5.996 12.832 1.00 96.38 214 TYR A N 1
ATOM 1640 C CA . TYR A 1 214 ? -2.602 -7.250 13.481 1.00 96.38 214 TYR A CA 1
ATOM 1641 C C . TYR A 1 214 ? -2.658 -7.109 15.009 1.00 96.38 214 TYR A C 1
ATOM 1643 O O . TYR A 1 214 ? -3.679 -7.468 15.603 1.00 96.38 214 TYR A O 1
ATOM 1651 N N . SER A 1 215 ? -1.618 -6.535 15.621 1.00 97.19 215 SER A N 1
ATOM 1652 C CA . SER A 1 215 ? -1.566 -6.304 17.067 1.00 97.19 215 SER A CA 1
ATOM 1653 C C . SER A 1 215 ? -2.672 -5.356 17.531 1.00 97.19 215 SER A C 1
ATOM 1655 O O . SER A 1 215 ? -3.426 -5.685 18.444 1.00 97.19 215 SER A O 1
ATOM 1657 N N . ALA A 1 216 ? -2.892 -4.240 16.825 1.00 94.75 216 ALA A N 1
ATOM 1658 C CA . ALA A 1 216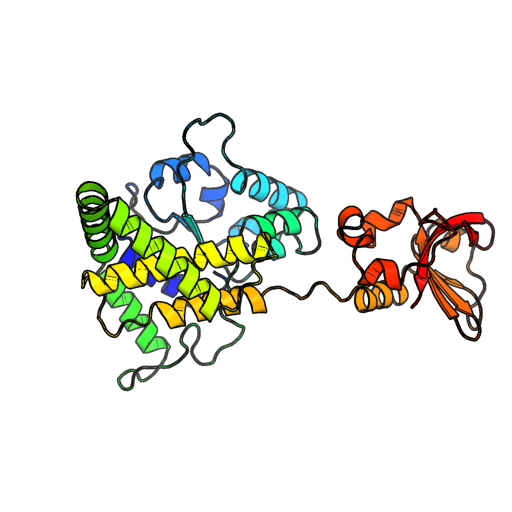 ? -3.987 -3.319 17.131 1.00 94.75 216 ALA A CA 1
ATOM 1659 C C . ALA A 1 216 ? -5.358 -4.022 17.111 1.00 94.75 216 ALA A C 1
ATOM 1661 O O . ALA A 1 216 ? -6.179 -3.824 18.007 1.00 94.75 216 ALA A O 1
ATOM 1662 N N . GLY A 1 217 ? -5.598 -4.900 16.132 1.00 94.88 217 GLY A N 1
ATOM 1663 C CA . GLY A 1 217 ? -6.818 -5.704 16.075 1.00 94.88 217 GLY A CA 1
ATOM 1664 C C . GLY A 1 217 ? -6.937 -6.719 17.218 1.00 94.88 217 GLY A C 1
ATOM 1665 O O . GLY A 1 217 ? -8.047 -6.974 17.693 1.00 94.88 217 GLY A O 1
ATOM 1666 N N . ARG A 1 218 ? -5.824 -7.303 17.676 1.00 95.69 218 ARG A N 1
ATOM 1667 C CA . ARG A 1 218 ? -5.807 -8.223 18.821 1.00 95.69 218 ARG A CA 1
ATOM 1668 C C . ARG A 1 218 ? -6.078 -7.513 20.140 1.00 95.69 218 ARG A C 1
ATOM 1670 O O . ARG A 1 218 ? -6.938 -7.989 20.880 1.00 95.69 218 ARG A O 1
ATOM 1677 N N . LEU A 1 219 ? -5.425 -6.379 20.374 1.00 96.62 219 LEU A N 1
ATOM 1678 C CA . LEU A 1 219 ? -5.655 -5.516 21.533 1.00 96.62 219 LEU A CA 1
ATOM 1679 C C . LEU A 1 219 ? -7.108 -5.031 21.576 1.00 96.62 219 LEU A C 1
ATOM 1681 O O . LEU A 1 219 ? -7.799 -5.178 22.578 1.00 96.62 219 LEU A O 1
ATOM 1685 N N . ALA A 1 220 ? -7.642 -4.548 20.450 1.00 95.62 220 ALA A N 1
ATOM 1686 C CA . ALA A 1 220 ? -9.036 -4.111 20.388 1.00 95.62 220 ALA A CA 1
ATOM 1687 C C . ALA A 1 220 ? -10.021 -5.242 20.741 1.00 95.62 220 ALA A C 1
ATOM 1689 O O . ALA A 1 220 ? -11.064 -4.999 21.350 1.00 95.62 220 ALA A O 1
ATOM 1690 N N . ARG A 1 221 ? -9.695 -6.489 20.386 1.00 95.44 221 ARG A N 1
ATOM 1691 C CA . ARG A 1 221 ? -10.499 -7.662 20.739 1.00 95.44 221 ARG A CA 1
ATOM 1692 C C . ARG A 1 221 ? -10.342 -8.060 22.209 1.00 95.44 221 ARG A C 1
ATOM 1694 O O . ARG A 1 221 ? -11.348 -8.363 22.845 1.00 95.44 221 ARG A O 1
ATOM 1701 N N . SER A 1 222 ? -9.123 -8.062 22.758 1.00 94.81 222 SER A N 1
ATOM 1702 C CA . SER A 1 222 ? -8.887 -8.388 24.176 1.00 94.81 222 SER A CA 1
ATOM 1703 C C . SER A 1 222 ? -9.549 -7.364 25.102 1.00 94.81 222 SER A C 1
ATOM 1705 O O . SER A 1 222 ? -10.172 -7.737 26.095 1.00 94.81 222 SER A O 1
ATOM 1707 N N . TRP A 1 223 ? -9.547 -6.090 24.706 1.00 96.75 223 TRP A N 1
ATOM 1708 C CA . TRP A 1 223 ? -10.250 -5.002 25.387 1.00 96.75 223 TRP A CA 1
ATOM 1709 C C . TRP A 1 223 ? -11.760 -4.958 25.115 1.00 96.75 223 TRP A C 1
ATOM 1711 O O . TRP A 1 223 ? -12.437 -4.052 25.598 1.00 96.75 223 TRP A O 1
ATOM 1721 N N . LYS A 1 224 ? -12.306 -5.927 24.363 1.00 96.06 224 LYS A N 1
ATOM 1722 C CA . LYS A 1 224 ? -13.739 -6.050 24.031 1.00 96.06 224 LYS A CA 1
ATOM 1723 C C . LYS A 1 224 ? -14.317 -4.851 23.262 1.00 96.06 224 LYS A C 1
ATOM 1725 O O . LYS A 1 224 ? -15.524 -4.627 23.286 1.00 96.06 224 LYS A O 1
ATOM 1730 N N . ILE A 1 225 ? -13.466 -4.095 22.570 1.00 95.31 225 ILE A N 1
ATOM 1731 C CA . ILE A 1 225 ? -13.869 -3.010 21.663 1.00 95.31 225 ILE A CA 1
ATOM 1732 C C . ILE A 1 225 ? -14.377 -3.607 20.348 1.00 95.31 225 ILE A C 1
ATOM 1734 O O . ILE A 1 225 ? -15.369 -3.145 19.787 1.00 95.31 225 ILE A O 1
ATOM 1738 N N . LEU A 1 226 ? -13.702 -4.654 19.865 1.00 92.88 226 LEU A N 1
ATOM 1739 C CA . LEU A 1 226 ? -14.162 -5.467 18.743 1.00 92.88 226 LEU A CA 1
ATOM 1740 C C . LEU A 1 226 ? -14.797 -6.775 19.235 1.00 92.88 226 LEU A C 1
ATOM 1742 O O . LEU A 1 226 ? -14.381 -7.306 20.269 1.00 92.88 226 LEU A O 1
ATOM 1746 N N . PRO A 1 227 ? -15.753 -7.344 18.475 1.00 91.50 227 PRO A N 1
ATOM 1747 C CA . PRO A 1 227 ? -16.307 -8.659 18.772 1.00 91.50 227 PRO A CA 1
ATOM 1748 C C . PRO A 1 227 ? -15.221 -9.739 18.853 1.00 91.50 227 PRO A C 1
ATOM 1750 O O . PRO A 1 227 ? -14.272 -9.746 18.068 1.00 91.50 227 PRO A O 1
ATOM 1753 N N . SER A 1 228 ? -15.396 -10.717 19.744 1.00 89.81 228 SER A N 1
ATOM 1754 C CA . SER A 1 228 ? -14.470 -11.855 19.881 1.00 89.81 228 SER A CA 1
ATOM 1755 C C . SER A 1 228 ? -14.349 -12.688 18.598 1.00 89.81 228 SER A C 1
ATOM 1757 O O . SER A 1 228 ? -13.282 -13.227 18.308 1.00 89.81 228 SER A O 1
ATOM 1759 N N . ALA A 1 229 ? -15.416 -12.741 17.797 1.00 87.25 229 ALA A N 1
ATOM 1760 C CA . ALA A 1 229 ? -15.447 -13.415 16.502 1.00 87.25 229 ALA A CA 1
ATOM 1761 C C . ALA A 1 229 ? -14.748 -12.632 15.369 1.00 87.25 229 ALA A C 1
ATOM 1763 O O . ALA A 1 229 ? -14.688 -13.113 14.238 1.00 87.25 229 ALA A O 1
ATOM 1764 N N . TRP A 1 230 ? -14.234 -11.421 15.627 1.00 86.50 230 TRP A N 1
ATOM 1765 C CA . TRP A 1 230 ? -13.572 -10.625 14.595 1.00 86.50 230 TRP A CA 1
ATOM 1766 C C . TRP A 1 230 ? -12.196 -11.211 14.243 1.00 86.50 230 TRP A C 1
ATOM 1768 O O . TRP A 1 230 ? -11.303 -11.342 15.087 1.00 86.50 230 TRP A O 1
ATOM 1778 N N . ASN A 1 231 ? -12.018 -11.563 12.968 1.00 85.94 231 ASN A N 1
ATOM 1779 C CA . ASN A 1 231 ? -10.852 -12.294 12.464 1.00 85.94 231 ASN A CA 1
ATOM 1780 C C . ASN A 1 231 ? -9.697 -11.360 12.061 1.00 85.94 231 ASN A C 1
ATOM 1782 O O . ASN A 1 231 ? -9.300 -11.315 10.897 1.00 85.94 231 ASN A O 1
ATOM 1786 N N . CYS A 1 232 ? -9.130 -10.629 13.026 1.00 88.31 232 CYS A N 1
ATOM 1787 C CA . CYS A 1 232 ? -8.049 -9.658 12.786 1.00 88.31 232 CYS A CA 1
ATOM 1788 C C . CYS A 1 232 ? -6.793 -10.291 12.153 1.00 88.31 232 CYS A C 1
ATOM 1790 O O . CYS A 1 232 ? -6.224 -9.732 11.219 1.00 88.31 232 CYS A O 1
ATOM 1792 N N . GLY A 1 233 ? -6.382 -11.471 12.636 1.00 88.31 233 GLY A N 1
ATOM 1793 C CA . GLY A 1 233 ? -5.203 -12.205 12.148 1.00 88.31 233 GLY A CA 1
ATOM 1794 C C . GLY A 1 233 ? -5.290 -12.609 10.681 1.00 88.31 233 GLY A C 1
ATOM 1795 O O . GLY A 1 233 ? -4.500 -12.115 9.874 1.00 88.31 233 GLY A O 1
ATOM 1796 N N . PRO A 1 234 ? -6.269 -13.453 10.309 1.00 87.75 234 PRO A N 1
ATOM 1797 C CA . PRO A 1 234 ? -6.466 -13.847 8.919 1.00 87.75 234 PRO A CA 1
ATOM 1798 C C . PRO A 1 234 ? -6.650 -12.656 7.971 1.00 87.75 234 PRO A C 1
ATOM 1800 O O . PRO A 1 234 ? -6.123 -12.683 6.862 1.00 87.75 234 PRO A O 1
ATOM 1803 N N . ALA A 1 235 ? -7.338 -11.591 8.403 1.00 88.31 235 ALA A N 1
ATOM 1804 C CA . ALA A 1 235 ? -7.518 -10.390 7.587 1.00 88.31 235 ALA A CA 1
ATOM 1805 C C . ALA A 1 235 ? -6.191 -9.657 7.316 1.00 88.31 235 ALA A C 1
ATOM 1807 O O . ALA A 1 235 ? -5.899 -9.326 6.167 1.00 88.31 235 ALA A O 1
ATOM 1808 N N . ALA A 1 236 ? -5.359 -9.441 8.342 1.00 93.25 236 ALA A N 1
ATOM 1809 C CA . ALA A 1 236 ? -4.054 -8.798 8.179 1.00 93.25 236 ALA A CA 1
ATOM 1810 C C . ALA A 1 236 ? -3.110 -9.627 7.289 1.00 93.25 236 ALA A C 1
ATOM 1812 O O . ALA A 1 236 ? -2.455 -9.074 6.403 1.00 93.25 236 ALA A O 1
ATOM 1813 N N . LEU A 1 237 ? -3.094 -10.954 7.471 1.00 88.75 237 LEU A N 1
ATOM 1814 C CA . LEU A 1 237 ? -2.328 -11.878 6.628 1.00 88.75 237 LEU A CA 1
ATOM 1815 C C . LEU A 1 237 ? -2.802 -11.848 5.174 1.00 88.75 237 LEU A C 1
ATOM 1817 O O . LEU A 1 237 ? -1.978 -11.752 4.269 1.00 88.75 237 LEU A O 1
ATOM 1821 N N . ALA A 1 238 ? -4.116 -11.869 4.936 1.00 84.69 238 ALA A N 1
ATOM 1822 C CA . ALA A 1 238 ? -4.671 -11.779 3.589 1.00 84.69 238 ALA A CA 1
ATOM 1823 C C . ALA A 1 238 ? -4.231 -10.485 2.888 1.00 84.69 238 ALA A C 1
ATOM 1825 O O . ALA A 1 238 ? -3.764 -10.535 1.753 1.00 84.69 238 ALA A O 1
ATOM 1826 N N . CYS A 1 239 ? -4.289 -9.339 3.574 1.00 89.19 239 CYS A N 1
ATOM 1827 C CA . CYS A 1 239 ? -3.819 -8.065 3.028 1.00 89.19 239 CYS A CA 1
ATOM 1828 C C . CYS A 1 239 ? -2.307 -8.065 2.738 1.00 89.19 239 CYS A C 1
ATOM 1830 O O . CYS A 1 239 ? -1.883 -7.549 1.702 1.00 89.19 239 CYS A O 1
ATOM 1832 N N . TYR A 1 240 ? -1.494 -8.669 3.610 1.00 91.12 240 TYR A N 1
ATOM 1833 C CA . TYR A 1 240 ? -0.055 -8.827 3.379 1.00 91.12 240 TYR A CA 1
ATOM 1834 C C . TYR A 1 240 ? 0.237 -9.715 2.163 1.00 91.12 240 TYR A C 1
ATOM 1836 O O . TYR A 1 240 ? 1.039 -9.349 1.302 1.00 91.12 240 TYR A O 1
ATOM 1844 N N . PHE A 1 241 ? -0.450 -10.851 2.033 1.00 83.94 241 PHE A N 1
ATOM 1845 C CA . PHE A 1 241 ? -0.289 -11.732 0.878 1.00 83.94 241 PHE A CA 1
ATOM 1846 C C . PHE A 1 241 ? -0.798 -11.091 -0.413 1.00 83.94 241 PHE A C 1
ATOM 1848 O O . PHE A 1 241 ? -0.132 -11.215 -1.434 1.00 83.94 241 PHE A O 1
ATOM 1855 N N . MET A 1 242 ? -1.890 -10.321 -0.377 1.00 82.38 242 MET A N 1
ATOM 1856 C CA . MET A 1 242 ? -2.332 -9.509 -1.518 1.00 82.38 242 MET A CA 1
ATOM 1857 C C . MET A 1 242 ? -1.284 -8.462 -1.909 1.00 82.38 242 MET A C 1
ATOM 1859 O O . MET A 1 242 ? -1.013 -8.276 -3.092 1.00 82.38 242 MET A O 1
ATOM 1863 N N . ARG A 1 243 ? -0.639 -7.806 -0.934 1.00 86.25 243 ARG A N 1
ATOM 1864 C CA . ARG A 1 243 ? 0.472 -6.873 -1.189 1.00 86.25 243 ARG A CA 1
ATOM 1865 C C . ARG A 1 243 ? 1.673 -7.566 -1.832 1.00 86.25 243 ARG A C 1
ATOM 1867 O O . ARG A 1 243 ? 2.329 -6.936 -2.662 1.00 86.25 243 ARG A O 1
ATOM 1874 N N . ARG A 1 244 ? 1.985 -8.805 -1.431 1.00 80.50 244 ARG A N 1
ATOM 1875 C CA . ARG A 1 244 ? 3.060 -9.620 -2.024 1.00 80.50 244 ARG A CA 1
ATOM 1876 C C . ARG A 1 244 ? 2.705 -10.083 -3.435 1.00 80.50 244 ARG A C 1
ATOM 1878 O O . ARG A 1 244 ? 3.512 -9.900 -4.332 1.00 80.50 244 ARG A O 1
ATOM 1885 N N . ALA A 1 245 ? 1.505 -10.623 -3.632 1.00 69.75 245 ALA A N 1
ATOM 1886 C CA . ALA A 1 245 ? 1.028 -11.125 -4.920 1.00 69.75 245 ALA A CA 1
ATOM 1887 C C . ALA A 1 245 ? 0.812 -10.007 -5.953 1.00 69.75 245 ALA A C 1
ATOM 1889 O O . ALA A 1 245 ? 1.013 -10.220 -7.140 1.00 69.75 245 ALA A O 1
ATOM 1890 N N . GLY A 1 246 ? 0.427 -8.809 -5.501 1.00 61.62 246 GLY A N 1
ATOM 1891 C CA . GLY A 1 246 ? 0.291 -7.615 -6.336 1.00 61.62 246 GLY A CA 1
ATOM 1892 C C . GLY A 1 246 ? 1.612 -6.905 -6.647 1.00 61.62 246 GLY A C 1
ATOM 1893 O O . GLY A 1 246 ? 1.588 -5.844 -7.265 1.00 61.62 246 GLY A O 1
ATOM 1894 N N . GLN A 1 247 ? 2.763 -7.433 -6.211 1.00 57.28 247 GLN A N 1
ATOM 1895 C CA . GLN A 1 247 ? 4.036 -7.026 -6.802 1.00 57.28 247 GLN A CA 1
ATOM 1896 C C . GLN A 1 247 ? 4.126 -7.702 -8.171 1.00 57.28 247 GLN A C 1
ATOM 1898 O O . GLN A 1 247 ? 4.105 -8.932 -8.203 1.00 57.28 247 GLN A O 1
ATOM 1903 N N . PRO A 1 248 ? 4.257 -6.973 -9.296 1.00 47.94 248 PRO A N 1
ATOM 1904 C CA . PRO A 1 248 ? 4.775 -7.614 -10.484 1.00 47.94 248 PRO A CA 1
ATOM 1905 C C . PRO A 1 248 ? 6.113 -8.211 -10.076 1.00 47.94 248 PRO A C 1
ATOM 1907 O O . PRO A 1 248 ? 6.945 -7.538 -9.448 1.00 47.94 248 PRO A O 1
ATOM 1910 N N . ALA A 1 249 ? 6.288 -9.491 -10.390 1.00 45.31 249 ALA A N 1
ATOM 1911 C CA . ALA A 1 249 ? 7.617 -10.053 -10.435 1.00 45.31 249 ALA A CA 1
ATOM 1912 C C . ALA A 1 249 ? 8.459 -9.069 -11.249 1.00 45.31 249 ALA A C 1
ATOM 1914 O O . ALA A 1 249 ? 8.006 -8.582 -12.290 1.00 45.31 249 ALA A O 1
ATOM 1915 N N . TRP A 1 250 ? 9.656 -8.742 -10.762 1.00 50.16 250 TRP A N 1
ATOM 1916 C CA . TRP A 1 250 ? 10.661 -8.178 -11.651 1.00 50.16 250 TRP A CA 1
ATOM 1917 C C . TRP A 1 250 ? 10.611 -9.043 -12.911 1.00 50.16 250 TRP A C 1
ATOM 1919 O O . TRP A 1 250 ? 10.673 -10.268 -12.747 1.00 50.16 250 TRP A O 1
ATOM 1929 N N . PRO A 1 251 ? 10.411 -8.486 -14.123 1.00 57.66 251 PRO A N 1
ATOM 1930 C CA . PRO A 1 251 ? 10.501 -9.321 -15.306 1.00 57.66 251 PRO A CA 1
ATOM 1931 C C . PRO A 1 251 ? 11.832 -10.050 -15.185 1.00 57.66 251 PRO A C 1
ATOM 1933 O O . PRO A 1 251 ? 12.846 -9.395 -14.872 1.00 57.66 251 PRO A O 1
ATOM 1936 N N . SER A 1 252 ? 11.801 -11.384 -15.317 1.00 70.31 252 SER A N 1
ATOM 1937 C CA . SER A 1 252 ? 13.025 -12.178 -15.248 1.00 70.31 252 SER A CA 1
ATOM 1938 C C . SER A 1 252 ? 14.055 -11.477 -16.119 1.00 70.31 252 SER A C 1
ATOM 1940 O O . SER A 1 252 ? 13.718 -10.918 -17.167 1.00 70.31 252 SER A O 1
ATOM 1942 N N . PHE A 1 253 ? 15.297 -11.397 -15.656 1.00 80.94 253 PHE A N 1
ATOM 1943 C CA . PHE A 1 253 ? 16.346 -10.791 -16.457 1.00 80.94 253 PHE A CA 1
ATOM 1944 C C . PHE A 1 253 ? 16.394 -11.451 -17.833 1.00 80.94 253 PHE A C 1
ATOM 1946 O O . PHE A 1 253 ? 16.500 -10.744 -18.825 1.00 80.94 253 PHE A O 1
ATOM 1953 N N . THR A 1 254 ? 16.149 -12.758 -17.906 1.00 83.00 254 THR A N 1
ATOM 1954 C CA . THR A 1 254 ? 15.953 -13.482 -19.162 1.00 83.00 254 THR A CA 1
ATOM 1955 C C . THR A 1 254 ? 14.799 -12.919 -19.996 1.00 83.00 254 THR A C 1
ATOM 1957 O O . THR A 1 254 ? 15.021 -12.574 -21.153 1.00 83.00 254 THR A O 1
ATOM 1960 N N . ASP A 1 255 ? 13.601 -12.732 -19.435 1.00 81.44 255 ASP A N 1
ATOM 1961 C CA . ASP A 1 255 ? 12.461 -12.142 -20.162 1.00 81.44 255 ASP A CA 1
ATOM 1962 C C . ASP A 1 255 ? 12.751 -10.712 -20.639 1.00 81.44 255 ASP A C 1
ATOM 1964 O O . ASP A 1 255 ? 12.350 -10.312 -21.732 1.00 81.44 255 ASP A O 1
ATOM 1968 N N . LEU A 1 256 ? 13.452 -9.918 -19.822 1.00 85.56 256 LEU A N 1
ATOM 1969 C CA . LEU A 1 256 ? 13.878 -8.567 -20.180 1.00 85.56 256 LEU A CA 1
ATOM 1970 C C . LEU A 1 256 ? 14.843 -8.607 -21.368 1.00 85.56 256 LEU A C 1
ATOM 1972 O O . LEU A 1 256 ? 14.658 -7.867 -22.334 1.00 85.56 256 LEU A O 1
ATOM 1976 N N . LEU A 1 257 ? 15.855 -9.474 -21.308 1.00 92.31 257 LEU A N 1
ATOM 1977 C CA . LEU A 1 257 ? 16.824 -9.646 -22.382 1.00 92.31 257 LEU A CA 1
ATOM 1978 C C . LEU A 1 257 ? 16.140 -10.143 -23.663 1.00 92.31 257 LEU A C 1
ATOM 1980 O O . LEU A 1 257 ? 16.430 -9.625 -24.738 1.00 92.31 257 LEU A O 1
ATOM 1984 N N . GLN A 1 258 ? 15.190 -11.076 -23.559 1.00 90.81 258 GLN A N 1
ATOM 1985 C CA . GLN A 1 258 ? 14.401 -11.562 -24.694 1.00 90.81 258 GLN A CA 1
ATOM 1986 C C . GLN A 1 258 ? 13.537 -10.460 -25.312 1.00 90.81 258 GLN A C 1
ATOM 1988 O O . GLN A 1 258 ? 13.504 -10.336 -26.535 1.00 90.81 258 GLN A O 1
ATOM 1993 N N . LYS A 1 259 ? 12.889 -9.620 -24.494 1.00 88.06 259 LYS A N 1
ATOM 1994 C CA . LYS A 1 259 ? 12.126 -8.459 -24.979 1.00 88.06 259 LYS A CA 1
ATOM 1995 C C . LYS A 1 259 ? 13.018 -7.455 -25.698 1.00 88.06 259 LYS A C 1
ATOM 1997 O O . LYS A 1 259 ? 12.670 -7.032 -26.792 1.00 88.06 259 LYS A O 1
ATOM 2002 N N . LEU A 1 260 ? 14.175 -7.117 -25.125 1.00 93.25 260 LEU A N 1
ATOM 2003 C CA . LEU A 1 260 ? 15.151 -6.233 -25.772 1.00 93.25 260 LEU A CA 1
ATOM 2004 C C . LEU A 1 260 ? 15.681 -6.833 -27.079 1.00 93.25 260 LEU A C 1
ATOM 2006 O O . LEU A 1 260 ? 15.882 -6.106 -28.043 1.00 93.25 260 LEU A O 1
ATOM 2010 N N . ALA A 1 261 ? 15.878 -8.151 -27.124 1.00 93.06 261 ALA A N 1
ATOM 2011 C CA . ALA A 1 261 ? 16.329 -8.856 -28.318 1.00 93.06 261 ALA A CA 1
ATOM 2012 C C . ALA A 1 261 ? 15.260 -8.971 -29.416 1.00 93.06 261 ALA A C 1
ATOM 2014 O O . ALA A 1 261 ? 15.611 -9.262 -30.555 1.00 93.06 261 ALA A O 1
ATOM 2015 N N . ALA A 1 262 ? 13.980 -8.828 -29.068 1.00 90.56 262 ALA A N 1
ATOM 2016 C CA . ALA A 1 262 ? 12.846 -8.878 -29.990 1.00 90.56 262 ALA A CA 1
ATOM 2017 C C . ALA A 1 262 ? 12.306 -7.481 -30.352 1.00 90.56 262 ALA A C 1
ATOM 2019 O O . ALA A 1 262 ? 11.382 -7.363 -31.158 1.00 90.56 262 ALA A O 1
ATOM 2020 N N . ASP A 1 263 ? 12.845 -6.426 -29.738 1.00 90.81 263 ASP A N 1
ATOM 2021 C CA . ASP A 1 263 ? 12.438 -5.050 -29.989 1.00 90.81 263 ASP A CA 1
ATOM 2022 C C . ASP A 1 263 ? 12.825 -4.620 -31.410 1.00 90.81 263 ASP A C 1
ATOM 2024 O O . ASP A 1 263 ? 13.913 -4.922 -31.895 1.00 90.81 263 ASP A O 1
ATOM 2028 N N . ARG A 1 264 ? 11.945 -3.866 -32.079 1.00 87.00 264 ARG A N 1
ATOM 2029 C CA . ARG A 1 264 ? 12.173 -3.406 -33.461 1.00 87.00 264 ARG A CA 1
ATOM 2030 C C . ARG A 1 264 ? 13.388 -2.488 -33.607 1.00 87.00 264 ARG A C 1
ATOM 2032 O O . ARG A 1 264 ? 13.879 -2.322 -34.716 1.00 87.00 264 ARG A O 1
ATOM 2039 N N . SER A 1 265 ? 13.833 -1.861 -32.519 1.00 89.56 265 SER A N 1
ATOM 2040 C CA . SER A 1 265 ? 15.024 -1.007 -32.495 1.00 89.56 265 SER A CA 1
ATOM 2041 C C . SER A 1 265 ? 16.335 -1.783 -32.346 1.00 89.56 265 SER A C 1
ATOM 2043 O O . SER A 1 265 ? 17.404 -1.183 -32.465 1.00 89.56 265 SER A O 1
ATOM 2045 N N . ALA A 1 266 ? 16.282 -3.093 -32.082 1.00 93.25 266 ALA A N 1
ATOM 2046 C CA . ALA A 1 266 ? 17.473 -3.922 -31.984 1.00 93.25 266 ALA A CA 1
ATOM 2047 C C . ALA A 1 266 ? 18.026 -4.267 -33.375 1.00 93.25 266 ALA A C 1
ATOM 2049 O O . ALA A 1 266 ? 17.303 -4.722 -34.259 1.00 93.25 266 ALA A O 1
ATOM 2050 N N . VAL A 1 267 ? 19.337 -4.098 -33.557 1.00 95.62 267 VAL A N 1
ATOM 2051 C CA . VAL A 1 267 ? 20.019 -4.469 -34.804 1.00 95.62 267 VAL A CA 1
ATOM 2052 C C . VAL A 1 267 ? 20.560 -5.891 -34.698 1.00 95.62 267 VAL A C 1
ATOM 2054 O O . VAL A 1 267 ? 21.385 -6.202 -33.835 1.00 95.62 267 VAL A O 1
ATOM 2057 N N . HIS A 1 268 ? 20.108 -6.767 -35.588 1.00 94.38 268 HIS A N 1
ATOM 2058 C CA . HIS A 1 268 ? 20.568 -8.150 -35.652 1.00 94.38 268 HIS A CA 1
ATOM 2059 C C . HIS A 1 268 ? 21.825 -8.275 -36.520 1.00 94.38 268 HIS A C 1
ATOM 2061 O O . HIS A 1 268 ? 21.944 -7.622 -37.551 1.00 94.38 268 HIS A O 1
ATOM 2067 N N . LEU A 1 269 ? 22.778 -9.098 -36.079 1.00 92.94 269 LEU A N 1
ATOM 2068 C CA . LEU A 1 269 ? 24.078 -9.303 -36.719 1.00 92.94 269 LEU A CA 1
ATOM 2069 C C . LEU A 1 269 ? 24.382 -10.799 -36.841 1.00 92.94 269 LEU A C 1
ATOM 2071 O O . LEU A 1 269 ? 24.160 -11.537 -35.879 1.00 92.94 269 LEU A O 1
ATOM 2075 N N . GLY A 1 270 ? 25.016 -11.210 -37.939 1.00 87.56 270 GLY A N 1
ATOM 2076 C CA . GLY A 1 27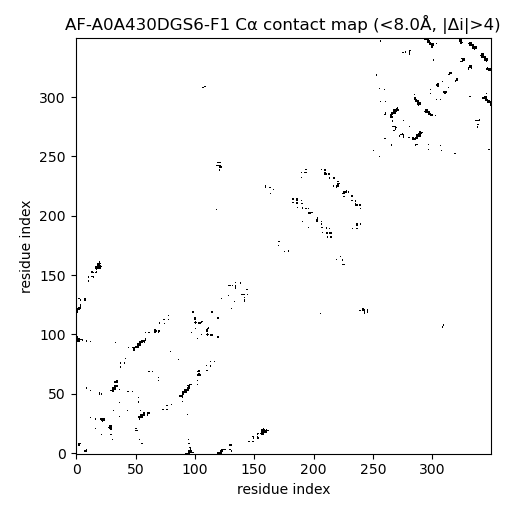0 ? 25.541 -12.567 -38.118 1.00 87.56 270 GLY A CA 1
ATOM 2077 C C . GLY A 1 270 ? 24.600 -13.491 -38.889 1.00 87.56 270 GLY A C 1
ATOM 2078 O O . GLY A 1 270 ? 23.874 -13.041 -39.770 1.00 87.56 270 GLY A O 1
ATOM 2079 N N . ASP A 1 271 ? 24.655 -14.786 -38.582 1.00 82.81 271 ASP A N 1
ATOM 2080 C CA . ASP A 1 271 ? 24.062 -15.837 -39.414 1.00 82.81 271 ASP A CA 1
ATOM 2081 C C . ASP A 1 271 ? 22.550 -15.628 -39.620 1.00 82.81 271 ASP A C 1
ATOM 2083 O O . ASP A 1 271 ? 21.787 -15.518 -38.659 1.00 82.81 271 ASP A O 1
ATOM 2087 N N . GLY A 1 272 ? 22.114 -15.598 -40.884 1.00 82.56 272 GLY A N 1
ATOM 2088 C CA . GLY A 1 272 ? 20.701 -15.463 -41.253 1.00 82.56 272 GLY A CA 1
ATOM 2089 C C . GLY A 1 272 ? 20.150 -14.033 -41.260 1.00 82.56 272 GLY A C 1
ATOM 2090 O O . GLY A 1 272 ? 18.937 -13.873 -41.387 1.00 82.56 272 GLY A O 1
ATOM 2091 N N . TYR A 1 273 ? 21.005 -13.012 -41.138 1.00 87.31 273 TYR A N 1
ATOM 2092 C CA . TYR A 1 273 ? 20.621 -11.600 -41.222 1.00 87.31 273 TYR A CA 1
ATOM 2093 C C . TYR A 1 273 ? 21.506 -10.845 -42.217 1.00 87.31 273 TYR A C 1
ATOM 2095 O O . TYR A 1 273 ? 22.711 -11.086 -42.290 1.00 87.31 273 TYR A O 1
ATOM 2103 N N . ASP A 1 274 ? 20.903 -9.914 -42.957 1.00 87.50 274 ASP A N 1
ATOM 2104 C CA . ASP A 1 274 ? 21.630 -9.022 -43.860 1.00 87.50 274 ASP A CA 1
ATOM 2105 C C . ASP A 1 274 ? 22.543 -8.064 -43.082 1.00 87.50 274 ASP A C 1
ATOM 2107 O O . ASP A 1 274 ? 22.280 -7.715 -41.925 1.00 87.50 274 ASP A O 1
ATOM 2111 N N . GLU A 1 275 ? 23.623 -7.616 -43.725 1.00 86.94 275 GLU A N 1
ATOM 2112 C CA . GLU A 1 275 ? 24.523 -6.631 -43.129 1.00 86.94 275 GLU A CA 1
ATOM 2113 C C . GLU A 1 275 ? 23.784 -5.288 -42.951 1.00 86.94 275 GLU A C 1
ATOM 2115 O O . GLU A 1 275 ? 23.240 -4.745 -43.918 1.00 86.94 275 GLU A O 1
ATOM 2120 N N . PRO A 1 276 ? 23.708 -4.742 -41.722 1.00 89.62 276 PRO A N 1
ATOM 2121 C CA . PRO A 1 276 ? 22.959 -3.519 -41.464 1.00 89.62 276 PRO A CA 1
ATOM 2122 C C . PRO A 1 276 ? 23.663 -2.295 -42.049 1.00 89.62 276 PRO A C 1
ATOM 2124 O O . PRO A 1 276 ? 24.890 -2.220 -42.087 1.00 89.62 276 PRO A O 1
ATOM 2127 N N . SER A 1 277 ? 22.880 -1.283 -42.428 1.00 91.12 277 SER A N 1
ATOM 2128 C CA . SER A 1 277 ? 23.432 -0.014 -42.904 1.00 91.12 277 SER A CA 1
ATOM 2129 C C . SER A 1 277 ? 24.222 0.717 -41.812 1.00 91.12 277 SER A C 1
ATOM 2131 O O . SER A 1 277 ? 23.931 0.602 -40.618 1.00 91.12 277 SER A O 1
ATOM 2133 N N . ASN A 1 278 ? 25.189 1.539 -42.230 1.00 89.12 278 ASN A N 1
ATOM 2134 C CA . ASN A 1 278 ? 26.003 2.356 -41.322 1.00 89.12 278 ASN A CA 1
ATOM 2135 C C . ASN A 1 278 ? 25.140 3.216 -40.389 1.00 89.12 278 ASN A C 1
ATOM 2137 O O . ASN A 1 278 ? 25.406 3.276 -39.189 1.00 89.12 278 ASN A O 1
ATOM 2141 N N . ASP A 1 279 ? 24.087 3.835 -40.927 1.00 89.50 279 ASP A N 1
ATOM 2142 C CA . ASP A 1 279 ? 23.187 4.703 -40.163 1.00 89.50 279 ASP A CA 1
ATOM 2143 C C . ASP A 1 279 ? 22.407 3.916 -39.103 1.00 89.50 279 ASP A C 1
ATOM 2145 O O . ASP A 1 279 ? 22.249 4.381 -37.973 1.00 89.50 279 ASP A O 1
ATOM 2149 N N . ALA A 1 280 ? 21.974 2.692 -39.430 1.00 89.38 280 ALA A N 1
ATOM 2150 C CA . ALA A 1 280 ? 21.298 1.817 -38.479 1.00 89.38 280 ALA A CA 1
ATOM 2151 C C . ALA A 1 280 ? 22.240 1.392 -37.344 1.00 89.38 280 ALA A C 1
ATOM 2153 O O . ALA A 1 280 ? 21.846 1.420 -36.180 1.00 89.38 280 ALA A O 1
ATOM 2154 N N . VAL A 1 281 ? 23.498 1.055 -37.654 1.00 91.38 281 VAL A N 1
ATOM 2155 C CA 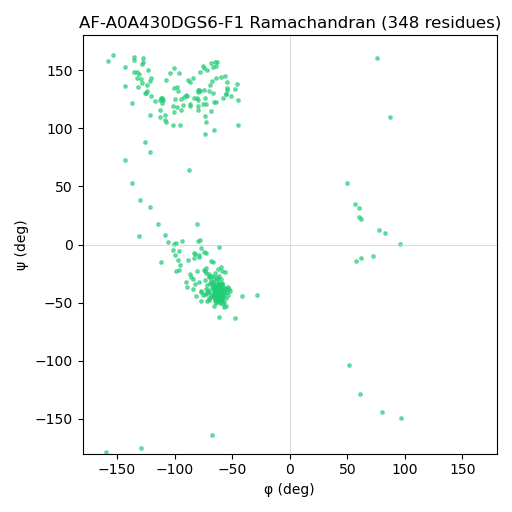. VAL A 1 281 ? 24.504 0.707 -36.635 1.00 91.38 281 VAL A CA 1
ATOM 2156 C C . VAL A 1 281 ? 24.823 1.905 -35.738 1.00 91.38 281 VAL A C 1
ATOM 2158 O O . VAL A 1 281 ? 24.878 1.756 -34.514 1.00 91.38 281 VAL A O 1
ATOM 2161 N N . ALA A 1 282 ? 24.990 3.095 -36.318 1.00 88.12 282 ALA A N 1
ATOM 2162 C CA . ALA A 1 282 ? 25.301 4.312 -35.573 1.00 88.12 282 ALA A CA 1
ATOM 2163 C C . ALA A 1 282 ? 24.161 4.729 -34.625 1.00 88.12 282 ALA A C 1
ATOM 2165 O O . ALA A 1 282 ? 24.425 5.150 -33.498 1.00 88.12 282 ALA A O 1
ATOM 2166 N N . ALA A 1 283 ? 22.902 4.579 -35.052 1.00 89.50 283 ALA A N 1
ATOM 2167 C CA . ALA A 1 283 ? 21.729 4.924 -34.247 1.00 89.50 283 ALA A CA 1
ATOM 2168 C C . ALA A 1 283 ? 21.349 3.851 -33.209 1.00 89.50 283 ALA A C 1
ATOM 2170 O O . ALA A 1 283 ? 20.677 4.156 -32.222 1.00 89.50 283 ALA A O 1
ATOM 2171 N N . ALA A 1 284 ? 21.750 2.595 -33.417 1.00 92.69 284 ALA A N 1
ATOM 2172 C CA . ALA A 1 284 ? 21.326 1.489 -32.570 1.00 92.69 284 ALA A CA 1
ATOM 2173 C C . ALA A 1 284 ? 22.024 1.475 -31.207 1.00 92.69 284 ALA A C 1
ATOM 2175 O O . ALA A 1 284 ? 23.247 1.544 -31.080 1.00 92.69 284 ALA A O 1
ATOM 2176 N N . GLU A 1 285 ? 21.223 1.294 -30.162 1.00 94.62 285 GLU A N 1
ATOM 2177 C CA . GLU A 1 285 ? 21.690 1.161 -28.779 1.00 94.62 285 GLU A CA 1
ATOM 2178 C C . GLU A 1 285 ? 21.838 -0.305 -28.344 1.00 94.62 285 GLU A C 1
ATOM 2180 O O . GLU A 1 285 ? 22.567 -0.607 -27.392 1.00 94.62 285 GLU A O 1
ATOM 2185 N N . VAL A 1 286 ? 21.140 -1.208 -29.041 1.00 96.19 286 VAL A N 1
ATOM 2186 C CA . VAL A 1 286 ? 21.018 -2.637 -28.738 1.00 96.19 286 VAL A CA 1
ATOM 2187 C C . VAL A 1 286 ? 21.284 -3.444 -30.003 1.00 96.19 286 VAL A C 1
ATOM 2189 O O . VAL A 1 286 ? 20.758 -3.141 -31.071 1.00 96.19 286 VAL A O 1
ATOM 2192 N N . PHE A 1 287 ? 22.074 -4.501 -29.859 1.00 96.31 287 PHE A N 1
ATOM 2193 C CA . PHE A 1 287 ? 22.427 -5.414 -30.934 1.00 96.31 287 PHE A CA 1
ATOM 2194 C C . PHE A 1 287 ? 22.215 -6.854 -30.494 1.00 96.31 287 PHE A C 1
ATOM 2196 O O . PHE A 1 287 ? 22.466 -7.203 -29.340 1.00 96.31 287 PHE A O 1
ATOM 2203 N N . VAL A 1 288 ? 21.822 -7.711 -31.427 1.00 95.94 288 VAL A N 1
ATOM 2204 C CA . VAL A 1 288 ? 21.691 -9.149 -31.197 1.00 95.94 288 VAL A CA 1
ATOM 2205 C C . VAL A 1 288 ? 22.604 -9.866 -32.171 1.00 95.94 288 VAL A C 1
ATOM 2207 O O . VAL A 1 288 ? 22.363 -9.859 -33.375 1.00 95.94 288 VAL A O 1
ATOM 2210 N N . ARG A 1 289 ? 23.662 -10.487 -31.657 1.00 93.94 289 ARG A N 1
ATOM 2211 C CA . ARG A 1 289 ? 24.558 -11.309 -32.466 1.00 93.94 289 ARG A CA 1
ATOM 2212 C C . ARG A 1 289 ? 24.073 -12.749 -32.476 1.00 93.94 289 ARG A C 1
ATOM 2214 O O . ARG A 1 289 ? 23.878 -13.337 -31.413 1.00 93.94 289 ARG A O 1
ATOM 2221 N N . HIS A 1 290 ? 23.955 -13.296 -33.676 1.00 92.62 290 HIS A N 1
ATOM 2222 C CA . HIS A 1 290 ? 23.666 -14.694 -33.942 1.00 92.62 290 HIS A CA 1
ATOM 2223 C C . HIS A 1 290 ? 24.908 -15.353 -34.539 1.00 92.62 290 HIS A C 1
ATOM 2225 O O . HIS A 1 290 ? 25.474 -14.867 -35.518 1.00 92.62 290 HIS A O 1
ATOM 2231 N N . SER A 1 291 ? 25.355 -16.439 -33.924 1.00 86.88 291 SER A N 1
ATOM 2232 C CA . SER A 1 291 ? 26.308 -17.376 -34.515 1.00 86.88 291 SER A CA 1
ATOM 2233 C C . SER A 1 291 ? 25.844 -18.803 -34.249 1.00 86.88 291 SER A C 1
ATOM 2235 O O . SER A 1 291 ? 25.048 -19.021 -33.334 1.00 86.88 291 SER A O 1
ATOM 2237 N N . ALA A 1 292 ? 26.362 -19.762 -35.020 1.00 78.25 292 ALA A N 1
ATOM 2238 C CA . ALA A 1 292 ? 25.986 -21.182 -35.029 1.00 78.25 292 ALA A CA 1
ATOM 2239 C C . ALA A 1 292 ? 25.445 -21.788 -33.711 1.00 78.25 292 ALA A C 1
ATOM 2241 O O . ALA A 1 292 ? 24.461 -22.515 -33.758 1.00 78.25 292 ALA A O 1
ATOM 2242 N N . ASN A 1 293 ? 26.046 -21.489 -32.549 1.00 80.00 293 ASN A N 1
ATOM 2243 C CA . ASN A 1 293 ? 25.601 -21.998 -31.240 1.00 80.00 293 ASN A CA 1
ATOM 2244 C C . ASN A 1 293 ? 25.458 -20.920 -30.153 1.00 80.00 293 ASN A C 1
ATOM 2246 O O . ASN A 1 293 ? 25.293 -21.247 -28.978 1.00 80.00 293 ASN A O 1
ATOM 2250 N N . VAL A 1 294 ? 25.591 -19.638 -30.496 1.00 84.44 294 VAL A N 1
ATOM 2251 C CA . VAL A 1 294 ? 25.667 -18.566 -29.502 1.00 84.44 294 VAL A CA 1
ATOM 2252 C C . VAL A 1 294 ? 24.813 -17.388 -29.940 1.00 84.44 294 VAL A C 1
ATOM 2254 O O . VAL A 1 294 ? 25.045 -16.772 -30.979 1.00 84.44 294 VAL A O 1
ATOM 2257 N N . ARG A 1 295 ? 23.852 -17.028 -29.087 1.00 92.31 295 ARG A N 1
ATOM 2258 C CA . ARG A 1 295 ? 23.062 -15.809 -29.226 1.00 92.31 295 ARG A CA 1
ATOM 2259 C C . ARG A 1 295 ? 23.443 -14.827 -28.122 1.00 92.31 295 ARG A C 1
ATOM 2261 O O . ARG A 1 295 ? 23.398 -15.167 -26.944 1.00 92.31 295 ARG A O 1
ATOM 2268 N N . GLN A 1 296 ? 23.847 -13.619 -28.498 1.00 94.75 296 GLN A N 1
ATOM 2269 C CA . GLN A 1 296 ? 24.300 -12.597 -27.549 1.00 94.75 296 GLN A CA 1
ATOM 2270 C C . GLN A 1 296 ? 23.522 -11.304 -27.726 1.00 94.75 296 GLN A C 1
ATOM 2272 O O . GLN A 1 296 ? 23.447 -10.774 -28.834 1.00 94.75 296 GLN A O 1
ATOM 2277 N N . LEU A 1 297 ? 23.016 -10.757 -26.623 1.00 96.50 297 LEU A N 1
ATOM 2278 C CA . LEU A 1 297 ? 22.530 -9.385 -26.569 1.00 96.50 297 LEU A CA 1
ATOM 2279 C C . LEU A 1 297 ? 23.690 -8.464 -26.193 1.00 96.50 297 LEU A C 1
ATOM 2281 O O . LEU A 1 297 ? 24.362 -8.683 -25.187 1.00 96.50 297 LEU A O 1
ATOM 2285 N N . MET A 1 298 ? 23.916 -7.420 -26.977 1.00 96.38 298 MET A N 1
ATOM 2286 C CA . MET A 1 298 ? 24.951 -6.422 -26.734 1.00 96.38 298 MET A CA 1
ATOM 2287 C C . MET A 1 298 ? 24.296 -5.052 -26.604 1.00 96.38 298 MET A C 1
ATOM 2289 O O . MET A 1 298 ? 23.542 -4.637 -27.478 1.00 96.38 298 MET A O 1
ATOM 2293 N N . ILE A 1 299 ? 24.595 -4.331 -25.530 1.00 96.00 299 ILE A N 1
ATOM 2294 C CA . ILE A 1 299 ? 24.028 -3.007 -25.260 1.00 96.00 299 ILE A CA 1
ATOM 2295 C C . ILE A 1 299 ? 25.174 -2.021 -25.081 1.00 96.00 299 ILE A C 1
ATOM 2297 O O . ILE A 1 299 ? 26.133 -2.296 -24.350 1.00 96.00 299 ILE A O 1
ATOM 2301 N N . ARG A 1 300 ? 25.096 -0.867 -25.751 1.00 92.88 300 ARG A N 1
ATOM 2302 C CA . ARG A 1 300 ? 26.130 0.167 -25.616 1.00 92.88 300 ARG A CA 1
ATOM 2303 C C . ARG A 1 300 ? 26.232 0.625 -24.160 1.00 92.88 300 ARG A C 1
ATOM 2305 O O . ARG A 1 300 ? 25.236 0.711 -23.440 1.00 92.88 300 ARG A O 1
ATOM 2312 N N . THR A 1 301 ? 27.445 0.932 -23.709 1.00 91.62 301 THR A N 1
ATOM 2313 C CA . THR A 1 301 ? 27.698 1.305 -22.306 1.00 91.62 301 THR A CA 1
ATOM 2314 C C . THR A 1 301 ? 26.938 2.556 -21.868 1.00 91.62 301 THR A C 1
ATOM 2316 O O . THR A 1 301 ? 26.510 2.623 -20.720 1.00 91.62 301 THR A O 1
ATOM 2319 N N . ASN A 1 302 ? 26.730 3.520 -22.768 1.00 87.88 302 ASN A N 1
ATOM 2320 C CA . ASN A 1 302 ? 25.941 4.728 -22.518 1.00 87.88 302 ASN A CA 1
ATOM 2321 C C . ASN A 1 302 ? 24.422 4.469 -22.474 1.00 87.88 302 ASN A C 1
ATOM 2323 O O . ASN A 1 302 ? 23.705 5.233 -21.835 1.00 87.88 302 ASN A O 1
ATOM 2327 N N . ALA A 1 303 ? 23.938 3.391 -23.095 1.00 89.31 303 ALA A N 1
ATOM 2328 C CA . ALA A 1 303 ? 22.514 3.065 -23.172 1.00 89.31 303 ALA A CA 1
ATOM 2329 C C . ALA A 1 303 ? 22.042 2.087 -22.080 1.00 89.31 303 ALA A C 1
ATOM 2331 O O . ALA A 1 303 ? 20.845 1.996 -21.809 1.00 89.31 303 ALA A O 1
ATOM 2332 N N . ILE A 1 304 ? 22.956 1.363 -21.417 1.00 90.75 304 ILE A N 1
ATOM 2333 C CA . ILE A 1 304 ? 22.610 0.281 -20.477 1.00 90.75 304 ILE A CA 1
ATOM 2334 C C . ILE A 1 304 ? 21.656 0.718 -19.361 1.00 90.75 304 ILE A C 1
ATOM 2336 O O . ILE A 1 304 ? 20.718 -0.004 -19.040 1.00 90.75 304 ILE A O 1
ATOM 2340 N N . ALA A 1 305 ? 21.860 1.914 -18.802 1.00 78.31 305 ALA A N 1
ATOM 2341 C CA . ALA A 1 305 ? 21.041 2.430 -17.711 1.00 78.31 305 ALA A CA 1
ATOM 2342 C C . ALA A 1 305 ? 19.621 2.797 -18.174 1.00 78.31 305 ALA A C 1
ATOM 2344 O O . ALA A 1 305 ? 18.698 2.766 -17.366 1.00 78.31 305 ALA A O 1
ATOM 2345 N N . GLY A 1 306 ? 19.450 3.118 -19.463 1.00 76.44 306 GLY A N 1
ATOM 2346 C CA . GLY A 1 306 ? 18.149 3.379 -20.079 1.00 76.44 306 GLY A CA 1
ATOM 2347 C C . GLY A 1 306 ? 17.438 2.115 -20.571 1.00 76.44 306 GLY A C 1
ATOM 2348 O O . GLY A 1 306 ? 16.212 2.084 -20.592 1.00 76.44 306 GLY A O 1
ATOM 2349 N N . LYS A 1 307 ? 18.181 1.062 -20.946 1.00 84.88 307 LYS A N 1
ATOM 2350 C CA . LYS A 1 307 ? 17.613 -0.208 -21.447 1.00 84.88 307 LYS A CA 1
ATOM 2351 C C . LYS A 1 307 ? 17.344 -1.238 -20.357 1.00 84.88 307 LYS A C 1
ATOM 2353 O O . LYS A 1 307 ? 16.406 -2.019 -20.482 1.00 84.88 307 LYS A O 1
ATOM 2358 N N . ILE A 1 308 ? 18.157 -1.256 -19.303 1.00 83.69 308 ILE A N 1
ATOM 2359 C CA . ILE A 1 308 ? 18.005 -2.171 -18.173 1.00 83.69 308 ILE A CA 1
ATOM 2360 C C . ILE A 1 308 ? 17.627 -1.361 -16.930 1.00 83.69 308 ILE A C 1
ATOM 2362 O O . ILE A 1 308 ? 18.482 -0.662 -16.372 1.00 83.69 308 ILE A O 1
ATOM 2366 N N . PRO A 1 309 ? 16.378 -1.486 -16.448 1.00 66.56 309 PRO A N 1
ATOM 2367 C CA . PRO A 1 309 ? 15.948 -0.828 -15.223 1.00 66.56 309 PRO A CA 1
ATOM 2368 C C . PRO A 1 309 ? 16.865 -1.180 -14.043 1.00 66.56 309 PRO A C 1
ATOM 2370 O O . PRO A 1 309 ? 17.212 -2.345 -13.829 1.00 66.56 309 PRO A O 1
ATOM 2373 N N . TYR A 1 310 ? 17.249 -0.164 -13.263 1.00 66.12 310 TYR A N 1
ATOM 2374 C CA . TYR A 1 310 ? 18.069 -0.300 -12.048 1.00 66.12 310 TYR A CA 1
ATOM 2375 C C . TYR A 1 310 ? 19.448 -0.924 -12.269 1.00 66.12 310 TYR A C 1
ATOM 2377 O O . TYR A 1 310 ? 19.969 -1.576 -11.364 1.00 66.12 310 TYR A O 1
ATOM 2385 N N . TRP A 1 311 ? 20.066 -0.710 -13.437 1.00 79.56 311 TRP A N 1
ATOM 2386 C CA . TRP A 1 311 ? 21.363 -1.296 -13.799 1.00 79.56 311 TRP A CA 1
ATOM 2387 C C . TRP A 1 311 ? 22.403 -1.297 -12.661 1.00 79.56 311 TRP A C 1
ATOM 2389 O O . TRP A 1 311 ? 23.031 -2.321 -12.404 1.00 79.56 311 TRP A O 1
ATOM 2399 N N . GLN A 1 312 ? 22.547 -0.191 -11.921 1.00 72.50 312 GLN A N 1
ATOM 2400 C CA . GLN A 1 312 ? 23.547 -0.076 -10.848 1.00 72.50 312 GLN A CA 1
ATOM 2401 C C . GLN A 1 312 ? 23.355 -1.074 -9.703 1.00 72.50 312 GLN A C 1
ATOM 2403 O O . GLN A 1 312 ? 24.341 -1.569 -9.158 1.00 72.50 312 GLN A O 1
ATOM 2408 N N . THR A 1 313 ? 22.105 -1.380 -9.365 1.00 61.53 313 THR A N 1
ATOM 2409 C CA . THR A 1 313 ? 21.743 -2.353 -8.328 1.00 61.53 313 THR A CA 1
ATOM 2410 C C . THR A 1 313 ? 21.626 -3.755 -8.917 1.00 61.53 313 THR A C 1
ATOM 2412 O O . THR A 1 313 ? 22.023 -4.733 -8.292 1.00 61.53 313 THR A O 1
ATOM 2415 N N . ARG A 1 314 ? 21.113 -3.871 -10.147 1.00 71.31 314 ARG A N 1
ATOM 2416 C CA . ARG A 1 314 ? 20.852 -5.159 -10.794 1.00 71.31 314 ARG A CA 1
ATOM 2417 C C . ARG A 1 314 ? 22.135 -5.856 -11.251 1.00 71.31 314 ARG A C 1
ATOM 2419 O O . ARG A 1 314 ? 22.202 -7.080 -11.199 1.00 71.31 314 ARG A O 1
ATOM 2426 N N . ARG A 1 315 ? 23.183 -5.108 -11.623 1.00 79.69 315 ARG A N 1
ATOM 2427 C CA . ARG A 1 315 ? 24.465 -5.651 -12.126 1.00 79.69 315 ARG A CA 1
ATOM 2428 C C . ARG A 1 315 ? 25.209 -6.576 -11.156 1.00 79.69 315 ARG A C 1
ATOM 2430 O O . ARG A 1 315 ? 26.089 -7.318 -11.586 1.00 79.69 315 ARG A O 1
ATOM 2437 N N . THR A 1 316 ? 24.889 -6.513 -9.864 1.00 74.75 316 THR A N 1
ATOM 2438 C CA . THR A 1 316 ? 25.482 -7.359 -8.816 1.00 74.75 316 THR A CA 1
ATOM 2439 C C . THR A 1 316 ? 24.601 -8.548 -8.437 1.00 74.75 316 THR A C 1
ATOM 2441 O O . THR A 1 316 ? 24.960 -9.307 -7.544 1.00 74.75 316 THR A O 1
ATOM 2444 N N . THR A 1 317 ? 23.441 -8.715 -9.073 1.00 73.31 317 THR A N 1
ATOM 2445 C CA . THR A 1 317 ? 22.550 -9.849 -8.795 1.00 73.31 317 THR A CA 1
ATOM 2446 C C . THR A 1 317 ? 23.062 -11.126 -9.471 1.00 73.31 317 THR A C 1
ATOM 2448 O O . THR A 1 317 ? 23.630 -11.036 -10.564 1.00 73.31 317 THR A O 1
ATOM 2451 N N . PRO A 1 318 ? 22.840 -12.319 -8.884 1.00 74.00 318 PRO A N 1
ATOM 2452 C CA . PRO A 1 318 ? 23.264 -13.585 -9.488 1.00 74.00 318 PRO A CA 1
ATOM 2453 C C . PRO A 1 318 ? 22.726 -13.791 -10.908 1.00 74.00 318 PRO A C 1
ATOM 2455 O O . PRO A 1 318 ? 23.456 -14.244 -11.780 1.00 74.00 318 PRO A O 1
ATOM 2458 N N . GLU A 1 319 ? 21.478 -13.390 -11.168 1.00 77.88 319 GLU A N 1
ATOM 2459 C CA . GLU A 1 319 ? 20.834 -13.520 -12.482 1.00 77.88 319 GLU A CA 1
ATOM 2460 C C . GLU A 1 319 ? 21.594 -12.752 -13.581 1.00 77.88 319 GLU A C 1
ATOM 2462 O O . GLU A 1 319 ? 21.809 -13.274 -14.674 1.00 77.88 319 GLU A O 1
ATOM 2467 N N . VAL A 1 320 ? 22.077 -11.542 -13.273 1.00 84.38 320 VAL A N 1
ATOM 2468 C CA . VAL A 1 320 ? 22.891 -10.739 -14.199 1.00 84.38 320 VAL A CA 1
ATOM 2469 C C . VAL A 1 320 ? 24.324 -11.246 -14.271 1.00 84.38 320 VAL A C 1
ATOM 2471 O O . VAL A 1 320 ? 24.908 -11.293 -15.347 1.00 84.38 320 VAL A O 1
ATOM 2474 N N . ILE A 1 321 ? 24.915 -11.623 -13.136 1.00 83.50 321 ILE A N 1
ATOM 2475 C CA . ILE A 1 321 ? 26.290 -12.133 -13.100 1.00 83.50 321 ILE A CA 1
ATOM 2476 C C . ILE A 1 321 ? 26.415 -13.399 -13.956 1.00 83.50 321 ILE A C 1
ATOM 2478 O O . ILE A 1 321 ? 27.361 -13.496 -14.730 1.00 83.50 321 ILE A O 1
ATOM 2482 N N . ASN A 1 322 ? 25.451 -14.315 -13.855 1.00 84.94 322 ASN A N 1
ATOM 2483 C CA . ASN A 1 322 ? 25.477 -15.606 -14.544 1.00 84.94 322 ASN A CA 1
ATOM 2484 C C . ASN A 1 322 ? 25.219 -15.498 -16.054 1.00 84.94 322 ASN A C 1
ATOM 2486 O O . ASN A 1 322 ? 25.626 -16.378 -16.805 1.00 84.94 322 ASN A O 1
ATOM 2490 N N . THR A 1 323 ? 24.543 -14.439 -16.503 1.00 89.06 323 THR A N 1
ATOM 2491 C CA . THR A 1 323 ? 24.224 -14.213 -17.923 1.00 89.06 323 THR A CA 1
ATOM 2492 C C . THR A 1 323 ? 25.191 -13.241 -18.598 1.00 89.06 323 THR A C 1
ATOM 2494 O O . THR A 1 323 ? 25.336 -13.265 -19.818 1.00 89.06 323 THR A O 1
ATOM 2497 N N . MET A 1 324 ? 25.869 -12.376 -17.839 1.00 91.62 324 MET A N 1
ATOM 2498 C CA . MET A 1 324 ? 26.768 -11.363 -18.386 1.00 91.62 324 MET A CA 1
ATOM 2499 C C . MET A 1 324 ? 28.137 -11.941 -18.745 1.00 91.62 324 MET A C 1
ATOM 2501 O O . MET A 1 324 ? 28.858 -12.471 -17.902 1.00 91.62 324 MET A O 1
ATOM 2505 N N . ILE A 1 325 ? 28.545 -11.725 -19.991 1.00 90.19 325 ILE A N 1
ATOM 2506 C CA . ILE A 1 325 ? 29.874 -12.058 -20.494 1.00 90.19 325 ILE A CA 1
ATOM 2507 C C . ILE A 1 325 ? 30.837 -10.925 -20.125 1.00 90.19 325 ILE A C 1
ATOM 2509 O O . ILE A 1 325 ? 30.594 -9.759 -20.443 1.00 90.19 325 ILE A O 1
ATOM 2513 N N . ARG A 1 326 ? 31.947 -11.272 -19.468 1.00 85.31 326 ARG A N 1
ATOM 2514 C CA . ARG A 1 326 ? 32.964 -10.332 -18.971 1.00 85.31 326 ARG A CA 1
ATOM 2515 C C . ARG A 1 326 ? 34.339 -10.679 -19.535 1.00 85.31 326 ARG A C 1
ATOM 2517 O O . ARG A 1 326 ? 34.625 -11.853 -19.750 1.00 85.31 326 ARG A O 1
ATOM 2524 N N . ASP A 1 327 ? 35.190 -9.669 -19.705 1.00 77.94 327 ASP A N 1
A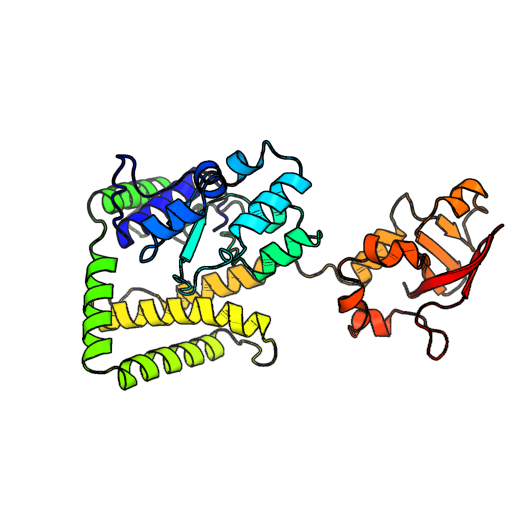TOM 2525 C CA . ASP A 1 327 ? 36.614 -9.866 -20.007 1.00 77.94 327 ASP A CA 1
ATOM 2526 C C . ASP A 1 327 ? 37.415 -9.652 -18.716 1.00 77.94 327 ASP A C 1
ATOM 2528 O O . ASP A 1 327 ? 37.631 -8.508 -18.313 1.00 77.94 327 ASP A O 1
ATOM 2532 N N . VAL A 1 328 ? 37.854 -10.741 -18.076 1.00 74.75 328 VAL A N 1
ATOM 2533 C CA . VAL A 1 328 ? 38.629 -10.729 -16.817 1.00 74.75 328 VAL A CA 1
ATOM 2534 C C . VAL A 1 328 ? 37.935 -9.868 -15.742 1.00 74.75 328 VAL A C 1
ATOM 2536 O O . VAL A 1 328 ? 36.908 -10.284 -15.208 1.00 74.75 328 VAL A O 1
ATOM 2539 N N . ASP A 1 329 ? 38.428 -8.652 -15.483 1.00 70.19 329 ASP A N 1
ATOM 2540 C CA . ASP A 1 329 ? 37.902 -7.722 -14.474 1.00 70.19 329 ASP A CA 1
ATOM 2541 C C . ASP A 1 329 ? 36.933 -6.670 -15.042 1.00 70.19 329 ASP A C 1
ATOM 2543 O O . ASP A 1 329 ? 36.350 -5.877 -14.299 1.00 70.19 329 ASP A O 1
ATOM 2547 N N . ASN A 1 330 ? 36.749 -6.618 -16.365 1.00 75.25 330 ASN A N 1
ATOM 2548 C CA . ASN A 1 330 ? 35.952 -5.584 -17.014 1.00 75.25 330 ASN A CA 1
ATOM 2549 C C . ASN A 1 330 ? 34.552 -6.104 -17.393 1.00 75.25 330 ASN A C 1
ATOM 2551 O O . ASN A 1 330 ? 34.426 -6.997 -18.237 1.00 75.25 330 ASN A O 1
ATOM 2555 N N . PRO A 1 331 ? 33.475 -5.508 -16.848 1.00 79.69 331 PRO A N 1
ATOM 2556 C CA . PRO A 1 331 ? 32.107 -5.925 -17.150 1.00 79.69 331 PRO A CA 1
ATOM 2557 C C . PRO A 1 331 ? 31.622 -5.480 -18.541 1.00 79.69 331 PRO A C 1
ATOM 2559 O O . PRO A 1 331 ? 30.525 -5.850 -18.943 1.00 79.69 331 PRO A O 1
ATOM 2562 N N . SER A 1 332 ? 32.413 -4.677 -19.266 1.00 86.25 332 SER A N 1
ATOM 2563 C CA . SER A 1 332 ? 32.085 -4.160 -20.601 1.00 86.25 332 SER A CA 1
ATOM 2564 C C . SER A 1 332 ? 33.141 -4.576 -21.637 1.00 86.25 332 SER A C 1
ATOM 2566 O O . SER A 1 332 ? 34.054 -3.796 -21.947 1.00 86.25 332 SER A O 1
ATOM 2568 N N . PRO A 1 333 ? 33.080 -5.818 -22.146 1.00 88.56 333 PRO A N 1
ATOM 2569 C CA . PRO A 1 333 ? 34.062 -6.308 -23.100 1.00 88.56 333 PRO A CA 1
ATOM 2570 C C . PRO A 1 333 ? 34.007 -5.534 -24.429 1.00 88.56 333 PRO A C 1
ATOM 2572 O O . PRO A 1 333 ? 32.992 -4.929 -24.797 1.00 88.56 333 PRO A O 1
ATOM 2575 N N . LYS A 1 334 ? 35.116 -5.541 -25.179 1.00 90.06 334 LYS A N 1
ATOM 2576 C CA . LYS A 1 334 ? 35.151 -4.928 -26.518 1.00 90.06 334 LYS A CA 1
ATOM 2577 C C . LYS A 1 334 ? 34.494 -5.864 -27.532 1.00 90.06 334 LYS A C 1
ATOM 2579 O O . LYS A 1 334 ? 34.795 -7.059 -27.587 1.00 90.06 334 LYS A O 1
ATOM 2584 N N . ARG A 1 335 ? 33.609 -5.329 -28.370 1.00 90.19 335 ARG A N 1
ATOM 2585 C CA . ARG A 1 335 ? 32.960 -6.053 -29.469 1.00 90.19 335 ARG A CA 1
ATOM 2586 C C . ARG A 1 335 ? 33.131 -5.274 -30.763 1.00 90.19 335 ARG A C 1
ATOM 2588 O O . ARG A 1 335 ? 33.059 -4.051 -30.776 1.00 90.19 335 ARG A O 1
ATOM 2595 N N . ARG A 1 336 ? 33.407 -5.995 -31.850 1.00 89.50 336 ARG A N 1
ATOM 2596 C CA . ARG A 1 336 ? 33.481 -5.407 -33.187 1.00 89.50 336 ARG A CA 1
ATOM 2597 C C . ARG A 1 336 ? 32.067 -5.218 -33.727 1.00 89.50 336 ARG A C 1
ATOM 2599 O O . ARG A 1 336 ? 31.332 -6.204 -33.782 1.00 89.50 336 ARG A O 1
ATOM 2606 N N . LEU A 1 337 ? 31.724 -3.999 -34.117 1.00 90.06 337 LEU A N 1
ATOM 2607 C CA . LEU A 1 337 ? 30.530 -3.678 -34.894 1.00 90.06 337 LEU A CA 1
ATOM 2608 C C . LEU A 1 337 ? 30.934 -3.409 -36.357 1.00 90.06 337 LEU A C 1
ATOM 2610 O O . LEU A 1 337 ? 32.057 -2.937 -36.592 1.00 90.06 337 LEU A O 1
ATOM 2614 N N . PRO A 1 338 ? 30.074 -3.731 -37.341 1.00 86.00 338 PRO A N 1
ATOM 2615 C CA . PRO A 1 338 ? 30.290 -3.333 -38.730 1.00 86.00 338 PRO A CA 1
ATOM 2616 C C . PRO A 1 338 ? 30.484 -1.817 -38.826 1.00 86.00 338 PRO A C 1
ATOM 2618 O O . PRO A 1 338 ? 29.822 -1.069 -38.113 1.00 86.00 338 PRO A O 1
ATOM 2621 N N . HIS A 1 339 ? 31.417 -1.370 -39.666 1.00 83.25 339 HIS A N 1
ATOM 2622 C CA . HIS A 1 339 ? 31.672 0.047 -39.990 1.00 83.25 339 HIS A CA 1
ATOM 2623 C C . HIS A 1 339 ? 32.104 0.989 -38.842 1.00 83.25 339 HIS A C 1
ATOM 2625 O O . HIS A 1 339 ? 32.610 2.071 -39.116 1.00 83.25 339 HIS A O 1
ATOM 2631 N N . GLU A 1 340 ? 32.008 0.571 -37.577 1.00 86.44 340 GLU A N 1
ATOM 2632 C CA . GLU A 1 340 ? 32.383 1.367 -36.395 1.00 86.44 340 GLU A CA 1
ATOM 2633 C C . GLU A 1 340 ? 33.621 0.810 -35.661 1.00 86.44 340 GLU A C 1
ATOM 2635 O O . GLU A 1 340 ? 34.254 1.490 -34.855 1.00 86.44 340 GLU A O 1
ATOM 2640 N N . GLY A 1 341 ? 34.020 -0.433 -35.952 1.00 88.31 341 GLY A N 1
ATOM 2641 C CA . GLY A 1 341 ? 35.200 -1.048 -35.344 1.00 88.31 341 GLY A CA 1
ATOM 2642 C C . GLY A 1 341 ? 34.930 -1.583 -33.935 1.00 88.31 341 GLY A C 1
ATOM 2643 O O . GLY A 1 341 ? 33.885 -2.177 -33.684 1.00 88.31 341 GLY A O 1
ATOM 2644 N N . GLN A 1 342 ? 35.904 -1.482 -33.023 1.00 91.31 342 GLN A N 1
ATOM 2645 C CA . GLN A 1 342 ? 35.774 -2.027 -31.664 1.00 91.31 342 GLN A CA 1
ATOM 2646 C C . GLN A 1 342 ? 35.112 -1.032 -30.704 1.00 91.31 342 GLN A C 1
ATOM 2648 O O . GLN A 1 342 ? 35.693 0.001 -30.379 1.00 91.31 342 GLN A O 1
ATOM 2653 N N . VAL A 1 343 ? 33.966 -1.418 -30.146 1.00 91.56 343 VAL A N 1
ATOM 2654 C CA . VAL A 1 343 ? 33.188 -0.624 -29.186 1.00 91.56 343 VAL A CA 1
ATOM 2655 C C . VAL A 1 343 ? 33.043 -1.396 -27.873 1.00 91.56 343 VAL A C 1
ATOM 2657 O O . VAL A 1 343 ? 32.935 -2.623 -27.869 1.00 91.56 343 VAL A O 1
ATOM 2660 N N . ARG A 1 344 ? 33.071 -0.701 -26.728 1.00 90.81 344 ARG A N 1
ATOM 2661 C CA . ARG A 1 344 ? 32.779 -1.323 -25.425 1.00 90.81 344 ARG A CA 1
ATOM 2662 C C . ARG A 1 344 ? 31.278 -1.448 -25.227 1.00 90.81 344 ARG A C 1
ATOM 2664 O O . ARG A 1 344 ? 30.547 -0.475 -25.398 1.00 90.81 344 ARG A O 1
ATOM 2671 N N . MET A 1 345 ? 30.837 -2.632 -24.826 1.00 93.88 345 MET A N 1
ATOM 2672 C CA . MET A 1 345 ? 29.420 -2.944 -24.664 1.00 93.88 345 MET A CA 1
ATOM 2673 C C . MET A 1 345 ? 29.228 -3.861 -23.464 1.00 93.88 345 MET A C 1
ATOM 2675 O O . MET A 1 345 ? 30.125 -4.628 -23.129 1.00 93.88 345 MET A O 1
ATOM 2679 N N . PHE A 1 346 ? 28.060 -3.806 -22.834 1.00 94.88 346 PHE A N 1
ATOM 2680 C CA . PHE A 1 346 ? 27.625 -4.883 -21.948 1.00 94.88 346 PHE A CA 1
ATOM 2681 C C . PHE A 1 346 ? 27.080 -6.013 -22.807 1.00 94.88 346 PHE A C 1
ATOM 2683 O O . PHE A 1 346 ? 26.318 -5.761 -23.741 1.00 94.88 346 PHE A O 1
ATOM 2690 N N . VAL A 1 347 ? 27.501 -7.241 -22.518 1.00 94.81 347 VAL A N 1
ATOM 2691 C CA . VAL A 1 347 ? 27.169 -8.407 -23.334 1.00 94.81 347 VAL A CA 1
ATOM 2692 C C . VAL A 1 347 ? 26.525 -9.458 -22.452 1.00 94.81 347 VAL A C 1
ATOM 2694 O O . VAL A 1 347 ? 27.071 -9.802 -21.407 1.00 94.81 347 VAL A O 1
ATOM 2697 N N . PHE A 1 348 ? 25.388 -9.981 -22.890 1.00 94.88 348 PHE A N 1
ATOM 2698 C CA . PHE A 1 348 ? 24.627 -11.001 -22.187 1.00 94.88 348 PHE A CA 1
ATOM 2699 C C . PHE A 1 348 ? 24.412 -12.203 -23.097 1.00 94.88 348 PHE A C 1
ATOM 2701 O O . PHE A 1 348 ? 24.114 -12.046 -24.283 1.00 94.88 348 PHE A O 1
ATOM 2708 N N . GLN A 1 349 ? 24.570 -13.393 -22.534 1.00 92.31 349 GLN A N 1
ATOM 2709 C CA . GLN A 1 349 ? 24.176 -14.638 -23.170 1.00 92.31 349 GLN A CA 1
ATOM 2710 C C . GLN A 1 349 ? 22.645 -14.741 -23.133 1.00 92.31 349 GLN A C 1
ATOM 2712 O O . GLN A 1 349 ? 22.050 -14.577 -22.065 1.00 92.31 349 GLN A O 1
ATOM 2717 N N . LEU A 1 350 ? 22.032 -14.952 -24.302 1.00 88.12 350 LEU A N 1
ATOM 2718 C CA . LEU A 1 350 ? 20.592 -15.189 -24.456 1.00 88.12 350 LEU A CA 1
ATOM 2719 C C . LEU A 1 350 ? 20.255 -16.676 -24.412 1.00 88.12 350 LEU A C 1
ATOM 2721 O O . LEU A 1 350 ? 21.104 -17.477 -24.877 1.00 88.12 350 LEU A O 1
#

Solvent-accessible surface area (backbone atoms only — not comparable to full-atom values): 19717 Å² total; per-residue (Å²): 63,24,28,81,41,73,68,48,40,51,50,52,50,37,55,55,38,16,37,62,42,53,75,47,99,78,83,59,79,56,60,42,53,34,46,61,44,66,75,42,48,64,61,58,45,63,79,30,36,93,40,81,40,36,28,31,57,43,61,69,54,48,66,86,47,57,55,70,54,44,40,51,52,50,49,58,63,74,42,78,76,85,89,62,93,68,82,68,79,60,55,76,49,50,33,30,71,61,51,76,22,57,75,43,35,53,81,37,73,61,10,45,54,43,50,76,75,51,82,58,34,49,66,56,70,99,44,100,44,56,88,48,93,72,76,60,97,88,44,96,41,56,66,56,45,52,51,52,50,48,54,46,26,72,77,54,47,27,57,55,44,58,52,47,52,53,50,51,52,50,40,52,71,76,36,48,67,59,55,49,48,54,46,52,52,34,34,53,54,38,38,63,77,67,64,58,55,83,86,38,66,67,60,41,56,55,48,46,58,41,17,51,54,25,31,53,42,50,50,33,29,76,71,63,74,38,62,84,84,60,64,35,60,66,52,34,50,49,50,50,51,32,34,56,67,64,45,76,71,73,71,48,68,66,57,47,51,51,50,54,64,68,36,89,69,37,45,58,39,50,71,97,48,69,87,73,54,66,68,57,56,72,71,40,51,35,33,32,41,36,47,102,90,47,44,33,43,35,30,34,64,88,39,38,65,79,76,36,74,60,38,89,69,45,61,77,34,69,75,42,52,76,30,44,50,58,48,92,92,38,67,50,34,77,44,78,45,83,96,72,44,77,42,56,21,36,33,30,60,104

Mean predicted aligned error: 12.8 Å

Nearest PDB structures (foldseek):
  5dgk-assembly1_A  TM=6.576E-01  e=3.977E-05  Staphylococcus aureus
  8iyd-assembly1_W  TM=2.736E-01  e=4.495E-02  Escherichia phage Lambda